Protein AF-A0A7G6SSJ8-F1 (afdb_monomer)

Organism: NCBI:txid28104

Radius of gyration: 30.58 Å; Cα contacts (8 Å, |Δi|>4): 177; chains: 1; bounding box: 93×34×85 Å

Mean predicted aligned error: 9.38 Å

Nearest PDB structures (foldseek):
  1few-assembly1_A  TM=5.061E-01  e=4.061E-01  Homo sapiens
  4tx5-assembly1_B  TM=5.218E-01  e=4.479E-01  Homo sapiens
  8e2i-assembly1_F  TM=4.816E-01  e=8.464E-01  Homo sapiens
  6jx6-assembly1_A  TM=4.277E-01  e=8.464E-01  Homo sapiens
  3zx6-assembly1_A  TM=2.118E-01  e=3.860E+00  Archaeoglobus fulgidus DSM 4304

Sequence (291 aa):
MPKYSTLMILLSKLFIAISFSAFCVLASYIAAKFVYSGQMEFQLLEKFGLDLRDRSREDRSYDLIYSDHNSVTSWLLNCVGASKFDDLPEESKQFLTPFIFLSYNDENTSKLRPFFAGERVLGALSKDITMKRVYWSAQANGAYSQWQFATWITISIGMLTTIFVSLSTTEFGRGEGTTQRVVRTLAVVFPALGTAAAAIVGFYGPQADWSQASRSLASLSQLHGQLAIEIWKQNCIKSPGDQNEIDLKPLLEGWSKRYIDIETLSNTSNTAAATTPGTSDNSSDKSRVAP

pLDDT: mean 83.0, std 13.85, range [47.22, 98.38]

Solvent-accessible surface area (backbone atoms only — not comparable to full-atom values): 16583 Å² total; per-residue (Å²): 125,71,74,59,57,58,52,54,53,51,52,50,52,51,50,52,52,51,51,52,52,50,47,51,51,48,52,52,48,48,51,51,44,52,75,75,34,95,71,65,65,61,72,60,39,55,75,69,68,51,71,72,65,57,58,64,49,52,56,51,50,52,54,51,50,49,50,33,44,50,46,46,51,50,54,51,31,57,53,33,70,38,92,47,79,77,55,50,57,69,82,59,41,64,39,64,45,75,59,97,72,89,77,91,69,96,67,84,59,88,81,58,54,80,80,51,72,69,56,48,52,50,35,38,51,46,27,52,53,44,49,49,41,54,51,27,48,54,49,21,53,53,24,44,53,54,32,53,52,53,51,52,50,53,52,50,45,48,54,50,34,52,51,37,46,56,50,46,73,38,81,80,32,72,60,90,48,76,66,23,53,50,45,53,50,47,47,55,49,40,54,54,50,43,53,50,50,52,46,49,52,65,71,68,30,36,61,55,55,20,53,48,28,48,51,46,33,50,54,50,49,51,51,44,48,49,51,33,58,53,52,76,75,53,65,66,64,86,52,94,87,33,70,46,48,61,62,45,48,63,54,52,52,52,52,51,50,52,51,52,53,48,50,52,61,58,55,56,61,65,59,62,73,75,67,74,80,89,68,86,76,78,87,80,79,80,88,81,81,83,136

Foldseek 3Di:
DVPVVVVVVVVVVVVVVCVVVVVVVVVVVCVVCVVVPPPPPPPVCVVVVNDPVVVVVLVVLLVLLVVLLVLLVVLLCVLFVHPDLQLDDPVQNVLSDLDPDDDDDPPDNPRTDDDDPLSSLLSNLSSVLSNLLVVLSVQLVSLVVVLVVLVVVLVVLVVVLVVLVVCCPDPVLPDPDPVNVVSVVCNVVSVVVSVVSVVVCVLVVSVLSNVLSVVLSVLSSVLSNVSSVVSVVADRDPDPPDPSSVVSVVVSVVSVVSNVVSVVSSVVSVVVSVPDPPDPPPPDDDDDDDD

Structure (mmCIF, N/CA/C/O backbone):
data_AF-A0A7G6SSJ8-F1
#
_entry.id   AF-A0A7G6SSJ8-F1
#
loop_
_atom_site.group_PDB
_atom_site.id
_atom_site.type_symbol
_atom_site.label_atom_id
_atom_site.label_alt_id
_atom_site.label_comp_id
_atom_site.label_asym_id
_atom_site.label_entity_id
_atom_site.label_seq_id
_atom_site.pdbx_PDB_ins_code
_atom_site.Cartn_x
_atom_site.Cartn_y
_atom_site.Cartn_z
_atom_site.occupancy
_atom_site.B_iso_or_equiv
_atom_site.auth_seq_id
_atom_site.auth_comp_id
_atom_site.auth_asym_id
_atom_site.auth_atom_id
_atom_site.pdbx_PDB_model_num
ATOM 1 N N . MET A 1 1 ? -51.064 0.159 48.255 1.00 55.44 1 MET A N 1
ATOM 2 C CA . MET A 1 1 ? -50.275 0.275 47.005 1.00 55.44 1 MET A CA 1
ATOM 3 C C . MET A 1 1 ? -48.804 -0.228 47.044 1.00 55.44 1 MET A C 1
ATOM 5 O O . MET A 1 1 ? -48.150 -0.084 46.019 1.00 55.44 1 MET A O 1
ATOM 9 N N . PRO A 1 2 ? -48.251 -0.899 48.088 1.00 71.19 2 PRO A N 1
ATOM 10 C CA . PRO A 1 2 ? -46.822 -1.276 48.096 1.00 71.19 2 PRO A CA 1
ATOM 11 C C . PRO A 1 2 ? -46.435 -2.431 47.146 1.00 71.19 2 PRO A C 1
ATOM 13 O O . PRO A 1 2 ? -45.269 -2.548 46.785 1.00 71.19 2 PRO A O 1
ATOM 16 N N . LYS A 1 3 ? -47.390 -3.257 46.685 1.00 70.44 3 LYS A N 1
ATOM 17 C CA . LYS A 1 3 ? -47.103 -4.438 45.840 1.00 70.44 3 LYS A CA 1
ATOM 18 C C . LYS A 1 3 ? -46.521 -4.106 44.453 1.00 70.44 3 LYS A C 1
ATOM 20 O O . LYS A 1 3 ? -45.766 -4.908 43.916 1.00 70.44 3 LYS A O 1
ATOM 25 N N . TYR A 1 4 ? -46.823 -2.9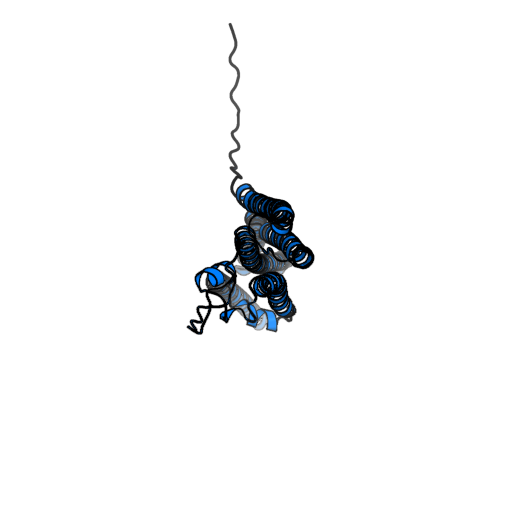35 43.885 1.00 77.94 4 TYR A N 1
ATOM 26 C CA . TYR A 1 4 ? -46.305 -2.541 42.563 1.00 77.94 4 TYR A CA 1
ATOM 27 C C . TYR A 1 4 ? -44.850 -2.052 42.606 1.00 77.94 4 TYR A C 1
ATOM 29 O O . TYR A 1 4 ? -44.116 -2.232 41.637 1.00 77.94 4 TYR A O 1
ATOM 37 N N . SER A 1 5 ? -44.411 -1.497 43.741 1.00 78.69 5 SER A N 1
ATOM 38 C CA . SER A 1 5 ? -43.037 -1.007 43.914 1.00 78.69 5 SER A CA 1
ATOM 39 C C . SER A 1 5 ? -42.027 -2.157 43.880 1.00 78.69 5 SER A C 1
ATOM 41 O O . SER A 1 5 ? -41.021 -2.096 43.175 1.00 78.69 5 SER A O 1
ATOM 43 N N . THR A 1 6 ? -42.339 -3.272 44.548 1.00 80.50 6 THR A N 1
ATOM 44 C CA . THR A 1 6 ? -41.464 -4.452 44.574 1.00 80.50 6 THR A CA 1
ATOM 45 C C . THR A 1 6 ? -41.322 -5.090 43.190 1.00 80.50 6 THR A C 1
ATOM 47 O O . THR A 1 6 ? -40.217 -5.468 42.812 1.00 80.50 6 THR A O 1
ATOM 50 N N . LEU A 1 7 ? -42.412 -5.157 42.414 1.00 79.81 7 LEU A N 1
ATOM 51 C CA . LEU A 1 7 ? -42.411 -5.704 41.054 1.00 79.81 7 LEU A CA 1
ATOM 52 C C . LEU A 1 7 ? -41.577 -4.841 40.089 1.00 79.81 7 LEU A C 1
ATOM 54 O O . LEU A 1 7 ? -40.745 -5.374 39.358 1.00 79.81 7 LEU A O 1
ATOM 58 N N . MET A 1 8 ? -41.749 -3.514 40.126 1.00 74.81 8 MET A N 1
ATOM 59 C CA . MET A 1 8 ? -40.983 -2.561 39.305 1.00 74.81 8 MET A CA 1
ATOM 60 C C . MET A 1 8 ? -39.473 -2.655 39.567 1.00 74.81 8 MET A C 1
ATOM 62 O O . MET A 1 8 ? -38.675 -2.688 38.631 1.00 74.81 8 MET A O 1
ATOM 66 N N . ILE A 1 9 ? -39.072 -2.763 40.838 1.00 75.81 9 ILE A N 1
ATOM 67 C CA . ILE A 1 9 ? -37.661 -2.906 41.223 1.00 75.81 9 ILE A CA 1
ATOM 68 C C . ILE A 1 9 ? -37.084 -4.228 40.699 1.00 75.81 9 ILE A C 1
ATOM 70 O O . ILE A 1 9 ? -35.954 -4.263 40.215 1.00 75.81 9 ILE A O 1
ATOM 74 N N . LEU A 1 10 ? -37.847 -5.320 40.778 1.00 75.88 10 LEU A N 1
ATOM 75 C CA . LEU A 1 10 ? -37.400 -6.641 40.331 1.00 75.88 10 LEU A CA 1
ATOM 76 C C . LEU A 1 10 ? -37.235 -6.692 38.805 1.00 75.88 10 LEU A C 1
ATOM 78 O O . LEU A 1 10 ? -36.222 -7.195 38.321 1.00 75.88 10 LEU A O 1
ATOM 82 N N . LEU A 1 11 ? -38.166 -6.085 38.063 1.00 74.50 11 LEU A N 1
ATOM 83 C CA . LEU A 1 11 ? -38.077 -5.939 36.608 1.00 74.50 11 LEU A CA 1
ATOM 84 C C . LEU A 1 11 ? -36.879 -5.080 36.189 1.00 74.50 11 LEU A C 1
ATOM 86 O O . LEU A 1 11 ? -36.154 -5.459 35.275 1.00 74.50 11 LEU A O 1
ATOM 90 N N . SER A 1 12 ? -36.612 -3.976 36.892 1.00 75.69 12 SER A N 1
ATOM 91 C CA . SER A 1 12 ? -35.437 -3.133 36.633 1.00 75.69 12 SER A CA 1
ATOM 92 C C . SER A 1 12 ? -34.122 -3.900 36.825 1.00 75.69 12 SER A C 1
ATOM 94 O O . SER A 1 12 ? -33.250 -3.860 35.956 1.00 75.69 12 SER A O 1
ATOM 96 N N . LYS A 1 13 ? -33.990 -4.669 37.917 1.00 73.44 13 LYS A N 1
ATOM 97 C CA . LYS A 1 13 ? -32.803 -5.507 38.166 1.00 73.44 13 LYS A CA 1
ATOM 98 C C . LYS A 1 13 ? -32.611 -6.564 37.086 1.00 73.44 13 LYS A C 1
ATOM 100 O O . LYS A 1 13 ? -31.491 -6.753 36.617 1.00 73.44 13 LYS A O 1
ATOM 105 N N . LEU A 1 14 ? -33.696 -7.237 36.702 1.00 76.38 14 LEU A N 1
ATOM 106 C CA . LEU A 1 14 ? -33.673 -8.251 35.654 1.00 76.38 14 LEU A CA 1
ATOM 107 C C . LEU A 1 14 ? -33.230 -7.635 34.321 1.00 76.38 14 LEU A C 1
ATOM 109 O O . LEU A 1 14 ? -32.367 -8.187 33.648 1.00 76.38 14 LEU A O 1
ATOM 113 N N . PHE A 1 15 ? -33.750 -6.455 33.984 1.00 76.50 15 PHE A N 1
ATOM 114 C CA . PHE A 1 15 ? -33.405 -5.760 32.750 1.00 76.50 15 PHE A CA 1
ATOM 115 C C . PHE A 1 15 ? -31.932 -5.335 32.714 1.00 76.50 15 PHE A C 1
ATOM 117 O O . PHE A 1 15 ? -31.264 -5.545 31.704 1.00 76.50 15 PHE A O 1
ATOM 124 N N . ILE A 1 16 ? -31.393 -4.808 33.819 1.00 73.88 16 ILE A N 1
ATOM 125 C CA . ILE A 1 16 ? -29.971 -4.437 33.928 1.00 73.88 16 ILE A CA 1
ATOM 126 C C . ILE A 1 16 ? -29.078 -5.676 33.815 1.00 73.88 16 ILE A C 1
ATOM 128 O O . ILE A 1 16 ? -28.099 -5.655 33.073 1.00 73.88 16 ILE A O 1
ATOM 132 N N . ALA A 1 17 ? -29.420 -6.764 34.512 1.00 74.62 17 ALA A N 1
ATOM 133 C CA . ALA A 1 17 ? -28.644 -8.001 34.477 1.00 74.62 17 ALA A CA 1
ATOM 134 C C . ALA A 1 17 ? -28.628 -8.630 33.077 1.00 74.62 17 ALA A C 1
ATOM 136 O O . ALA A 1 17 ? -27.560 -9.002 32.593 1.00 74.62 17 ALA A O 1
ATOM 137 N N . ILE A 1 18 ? -29.784 -8.690 32.405 1.00 78.12 18 ILE A N 1
ATOM 138 C CA . ILE A 1 18 ? -29.894 -9.187 31.027 1.00 78.12 18 ILE A CA 1
ATOM 139 C C . ILE A 1 18 ? -29.120 -8.278 30.073 1.00 78.12 18 ILE A C 1
ATOM 141 O O . ILE A 1 18 ? -28.366 -8.778 29.248 1.00 78.12 18 ILE A O 1
ATOM 145 N N . SER A 1 19 ? -29.247 -6.956 30.209 1.00 75.88 19 SER A N 1
ATOM 146 C CA . SER A 1 19 ? -28.546 -6.002 29.340 1.00 75.88 19 SER A CA 1
ATOM 147 C C . SER A 1 19 ? -27.031 -6.107 29.493 1.00 75.88 19 SER A C 1
ATOM 149 O O . SER A 1 19 ? -26.314 -6.120 28.498 1.00 75.88 19 SER A O 1
ATOM 151 N N . PHE A 1 20 ? -26.533 -6.237 30.725 1.00 75.44 20 PHE A N 1
ATOM 152 C CA . PHE A 1 20 ? -25.104 -6.382 30.994 1.00 75.44 20 PHE A CA 1
ATOM 153 C C . PHE A 1 20 ? -24.565 -7.731 30.508 1.00 75.44 20 PHE A C 1
ATOM 155 O O . PHE A 1 20 ? -23.537 -7.77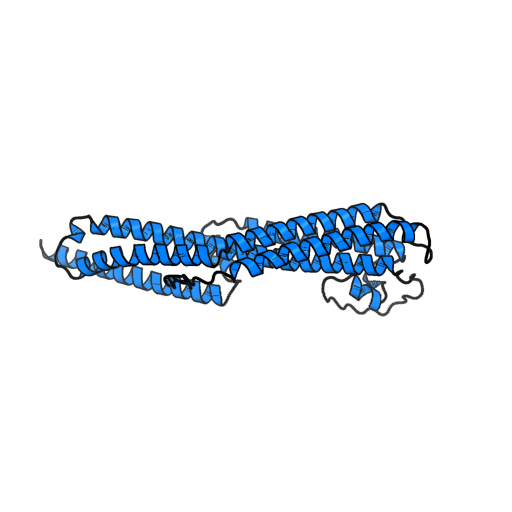3 29.842 1.00 75.44 20 PHE A O 1
ATOM 162 N N . SER A 1 21 ? -25.279 -8.830 30.773 1.00 76.75 21 SER A N 1
ATOM 163 C CA . SER A 1 21 ? -24.934 -10.159 30.256 1.00 76.75 21 SER A CA 1
ATOM 164 C C . SER A 1 21 ? -24.918 -10.179 28.729 1.00 76.75 21 SER A C 1
ATOM 166 O O . SER A 1 21 ? -23.949 -10.658 28.142 1.00 76.75 21 SER A O 1
ATOM 168 N N . ALA A 1 22 ? -25.951 -9.632 28.089 1.00 78.06 22 ALA A N 1
ATOM 169 C CA . ALA A 1 22 ? -26.038 -9.545 26.640 1.00 78.06 22 ALA A CA 1
ATOM 170 C C . ALA A 1 22 ? -24.909 -8.680 26.077 1.00 78.06 22 ALA A C 1
ATOM 172 O O . ALA A 1 22 ? -24.286 -9.074 25.099 1.00 78.06 22 ALA A O 1
ATOM 173 N N . PHE A 1 23 ? -24.590 -7.556 26.723 1.00 79.06 23 PHE A N 1
ATOM 174 C CA . PHE A 1 23 ? -23.476 -6.700 26.330 1.00 79.06 23 PHE A CA 1
ATOM 175 C C . PHE A 1 23 ? -22.129 -7.410 26.473 1.00 79.06 23 PHE A C 1
ATOM 177 O O . PHE A 1 23 ? -21.333 -7.358 25.547 1.00 79.06 23 PHE A O 1
ATOM 184 N N . CYS A 1 24 ? -21.872 -8.115 27.578 1.00 75.56 24 CYS A N 1
ATOM 185 C CA . CYS A 1 24 ? -20.634 -8.872 27.761 1.00 75.56 24 CYS A CA 1
ATOM 186 C C . CYS A 1 24 ? -20.504 -9.999 26.736 1.00 75.56 24 CYS A C 1
ATOM 188 O O . CYS A 1 24 ? -19.458 -10.121 26.111 1.00 75.56 24 CYS A O 1
ATOM 190 N N . VAL A 1 25 ? -21.559 -10.788 26.515 1.00 78.50 25 VAL A N 1
ATOM 191 C CA . VAL A 1 25 ? -21.548 -11.861 25.509 1.00 78.50 25 VAL A CA 1
ATOM 192 C C . VAL A 1 25 ? -21.364 -11.282 24.111 1.00 78.50 25 VAL A C 1
ATOM 194 O O . VAL A 1 25 ? -20.566 -11.808 23.344 1.00 78.50 25 VAL A O 1
ATOM 197 N N . LEU A 1 26 ? -22.043 -10.180 23.787 1.00 78.56 26 LEU A N 1
ATOM 198 C CA . LEU A 1 26 ? -21.905 -9.503 22.504 1.00 78.56 26 LEU A CA 1
ATOM 199 C C . LEU A 1 26 ? -20.500 -8.917 22.336 1.00 78.56 26 LEU A C 1
ATOM 201 O O . LEU A 1 26 ? -19.904 -9.104 21.287 1.00 78.56 26 LEU A O 1
ATOM 205 N N . ALA A 1 27 ? -19.936 -8.281 23.360 1.00 74.88 27 ALA A N 1
ATOM 206 C CA . ALA A 1 27 ? -18.585 -7.731 23.334 1.00 74.88 27 ALA A CA 1
ATOM 207 C C . ALA A 1 27 ? -17.530 -8.836 23.202 1.00 74.88 27 ALA A C 1
ATOM 209 O O . ALA A 1 27 ? -16.629 -8.715 22.381 1.00 74.88 27 ALA A O 1
ATOM 210 N N . SER A 1 28 ? -17.659 -9.940 23.946 1.00 75.75 28 SER A N 1
ATOM 211 C CA . SER A 1 28 ? -16.776 -11.105 23.828 1.00 75.75 28 SER A CA 1
ATOM 212 C C . SER A 1 28 ? -16.925 -11.801 22.479 1.00 75.75 28 SER A C 1
ATOM 214 O O . SER A 1 28 ? -15.927 -12.207 21.896 1.00 75.75 28 SER A O 1
ATOM 216 N N . TYR A 1 29 ? -18.147 -11.915 21.956 1.00 79.00 29 TYR A N 1
ATOM 217 C CA . TYR A 1 29 ? -18.409 -12.484 20.638 1.00 79.00 29 TYR A CA 1
ATOM 218 C C . TYR A 1 29 ? -17.848 -11.599 19.527 1.00 79.00 29 TYR A C 1
ATOM 220 O O . TYR A 1 29 ? -17.196 -12.120 18.630 1.00 79.00 29 TYR A O 1
ATOM 228 N N . ILE A 1 30 ? -18.049 -10.280 19.602 1.00 72.38 30 ILE A N 1
ATOM 229 C CA . ILE A 1 30 ? -17.473 -9.309 18.669 1.00 72.38 30 ILE A CA 1
ATOM 230 C C . ILE A 1 30 ? -15.952 -9.370 18.756 1.00 72.38 30 ILE A C 1
ATOM 232 O O . ILE A 1 30 ? -15.321 -9.525 17.724 1.00 72.38 30 ILE A O 1
ATOM 236 N N . ALA A 1 31 ? -15.360 -9.342 19.952 1.00 69.38 31 ALA A N 1
ATOM 237 C CA . ALA A 1 31 ? -13.913 -9.440 20.124 1.00 69.38 31 ALA A CA 1
ATOM 238 C C . ALA A 1 31 ? -13.360 -10.756 19.555 1.00 69.38 31 ALA A C 1
ATOM 240 O O . ALA A 1 31 ? -12.413 -10.737 18.776 1.00 69.38 31 ALA A O 1
ATOM 241 N N . ALA A 1 32 ? -13.980 -11.898 19.868 1.00 69.62 32 ALA A N 1
ATOM 242 C CA . ALA A 1 32 ? -13.566 -13.196 19.344 1.00 69.62 32 ALA A CA 1
ATOM 243 C C . ALA A 1 32 ? -13.732 -13.276 17.820 1.00 69.62 32 ALA A C 1
ATOM 245 O O . ALA A 1 32 ? -12.827 -13.722 17.123 1.00 69.62 32 ALA A O 1
AT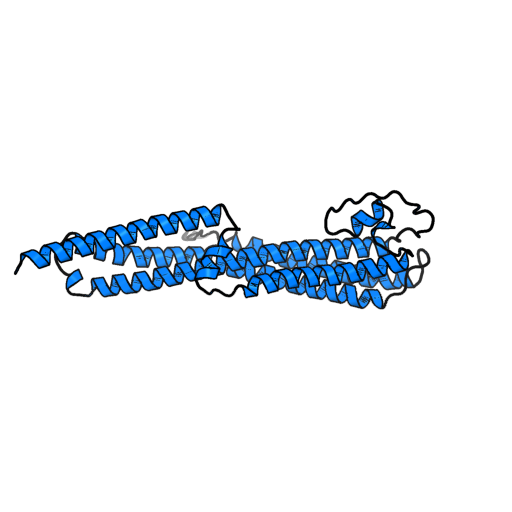OM 246 N N . LYS A 1 33 ? -14.857 -12.806 17.274 1.00 67.88 33 LYS A N 1
ATOM 247 C CA . LYS A 1 33 ? -15.080 -12.764 15.824 1.00 67.88 33 LYS A CA 1
ATOM 248 C C . LYS A 1 33 ? -14.140 -11.795 15.124 1.00 67.88 33 LYS A C 1
ATOM 250 O O . LYS A 1 33 ? -13.716 -12.116 14.027 1.00 67.88 33 LYS A O 1
ATOM 255 N N . PHE A 1 34 ? -13.796 -10.671 15.736 1.00 62.97 34 PHE A N 1
ATOM 256 C CA . PHE A 1 34 ? -12.867 -9.692 15.181 1.00 62.97 34 PHE A CA 1
ATOM 257 C C . PHE A 1 34 ? -11.438 -10.246 15.152 1.00 62.97 34 PHE A C 1
ATOM 259 O O . PHE A 1 34 ? -10.751 -10.127 14.146 1.00 62.97 34 PHE A O 1
ATOM 266 N N . VAL A 1 35 ? -11.028 -10.954 16.211 1.00 64.44 35 VAL A N 1
ATOM 267 C CA . VAL A 1 35 ? -9.737 -11.658 16.269 1.00 64.44 35 VAL A CA 1
ATOM 268 C C . VAL A 1 35 ? -9.656 -12.787 15.233 1.00 64.44 35 VAL A C 1
ATOM 270 O O . VAL A 1 35 ? -8.608 -12.983 14.628 1.00 64.44 35 VAL A O 1
ATOM 273 N N . TYR A 1 36 ? -10.746 -13.528 15.012 1.00 62.06 36 TYR A N 1
ATOM 274 C CA . TYR A 1 36 ? -10.742 -14.707 14.134 1.00 62.06 36 TYR A CA 1
ATOM 275 C C . TYR A 1 36 ? -11.176 -14.448 12.688 1.00 62.06 36 TYR A C 1
ATOM 277 O O . TYR A 1 36 ? -10.934 -15.278 11.815 1.00 62.06 36 TYR A O 1
ATOM 285 N N . SER A 1 37 ? -11.863 -13.346 12.414 1.00 55.16 37 SER A N 1
ATOM 286 C CA . SER A 1 37 ? -12.459 -13.056 11.117 1.00 55.16 37 SER A CA 1
ATOM 287 C C . SER A 1 37 ? -12.264 -11.581 10.812 1.00 55.16 37 SER A C 1
ATOM 289 O O . SER A 1 37 ? -13.147 -10.765 11.065 1.00 55.16 37 SER A O 1
ATOM 291 N N . GLY A 1 38 ? -11.149 -11.248 10.161 1.00 53.94 38 GLY A N 1
ATOM 292 C CA . GLY A 1 38 ? -10.967 -9.958 9.481 1.00 53.94 38 GLY A CA 1
ATOM 293 C C . GLY A 1 38 ? -11.943 -9.732 8.310 1.00 53.94 38 GLY A C 1
ATOM 294 O O . GLY A 1 38 ? -11.619 -9.016 7.377 1.00 53.94 38 GLY A O 1
ATOM 295 N N . GLN A 1 39 ? -13.108 -10.394 8.307 1.00 48.16 39 GLN A N 1
ATOM 296 C CA . GLN A 1 39 ? -14.034 -10.496 7.179 1.00 48.16 39 GLN A CA 1
ATOM 297 C C . GLN A 1 39 ? -15.514 -10.279 7.570 1.00 48.16 39 GLN A C 1
ATOM 299 O O . GLN A 1 39 ? -16.358 -10.136 6.690 1.00 48.16 39 GLN A O 1
ATOM 304 N N . MET A 1 40 ? -15.864 -10.229 8.866 1.00 47.22 40 MET A N 1
ATOM 305 C CA . MET A 1 40 ? -17.260 -10.055 9.327 1.00 47.22 40 MET A CA 1
ATOM 306 C C . MET A 1 40 ? -17.722 -8.590 9.444 1.00 47.22 40 MET A C 1
ATOM 308 O O . MET A 1 40 ? -18.885 -8.359 9.776 1.00 47.22 40 MET A O 1
ATOM 312 N N . GLU A 1 41 ? -16.865 -7.606 9.154 1.00 52.44 41 GLU A N 1
ATOM 313 C CA . GLU A 1 41 ? -17.202 -6.173 9.257 1.00 52.44 41 GLU A CA 1
ATOM 314 C C . GLU A 1 41 ? -18.417 -5.764 8.407 1.00 52.44 41 GLU A C 1
ATOM 316 O O . GLU A 1 41 ? -19.157 -4.848 8.760 1.00 52.44 41 GLU A O 1
ATOM 321 N N . PHE A 1 42 ? -18.679 -6.480 7.315 1.00 51.06 42 PHE A N 1
ATOM 322 C CA . PHE A 1 42 ? -19.524 -5.967 6.244 1.00 51.06 42 PHE A CA 1
ATOM 323 C C . PHE A 1 42 ? -21.020 -5.876 6.590 1.00 51.06 42 PHE A C 1
ATOM 325 O O . PHE A 1 42 ? -21.660 -4.869 6.309 1.00 51.06 42 PHE A O 1
ATOM 332 N N . GLN A 1 43 ? -21.600 -6.893 7.238 1.00 54.16 43 GLN A N 1
ATOM 333 C CA . GLN A 1 43 ? -23.063 -6.945 7.411 1.00 54.16 43 GLN A CA 1
ATOM 334 C C . GLN A 1 43 ? -23.589 -6.188 8.633 1.00 54.16 43 GLN A C 1
ATOM 336 O O . GLN A 1 43 ? -24.769 -5.837 8.689 1.00 54.16 43 GLN A O 1
ATOM 341 N N . LEU A 1 44 ? -22.739 -5.963 9.636 1.00 58.28 44 LEU A N 1
ATOM 342 C CA . LEU A 1 44 ? -23.125 -5.217 10.832 1.00 58.28 44 LEU A CA 1
ATOM 343 C C . LEU A 1 44 ? -22.988 -3.710 10.597 1.00 58.28 44 LEU A C 1
ATOM 345 O O . LEU A 1 44 ? -23.903 -2.976 10.955 1.00 58.28 44 LEU A O 1
ATOM 349 N N . LEU A 1 45 ? -21.915 -3.263 9.935 1.00 54.81 45 LEU A N 1
ATOM 350 C CA . LEU A 1 45 ? -21.693 -1.846 9.625 1.00 54.81 45 LEU A CA 1
ATOM 351 C C . LEU A 1 45 ? -22.704 -1.295 8.609 1.00 54.81 45 LEU A C 1
ATOM 353 O O . LEU A 1 45 ? -23.208 -0.188 8.802 1.00 54.81 45 LEU A O 1
ATOM 357 N N . GLU A 1 46 ? -23.094 -2.095 7.609 1.00 59.25 46 GLU A N 1
ATOM 358 C CA . GLU A 1 46 ? -24.143 -1.735 6.643 1.00 59.25 46 GLU A CA 1
ATOM 359 C C . GLU A 1 46 ? -25.483 -1.431 7.339 1.00 59.25 46 GLU A C 1
ATOM 361 O O . GLU A 1 46 ? -26.166 -0.462 7.004 1.00 59.25 46 GLU A O 1
ATOM 366 N N . LYS A 1 47 ? -25.835 -2.191 8.387 1.00 67.50 47 LYS A N 1
ATOM 367 C CA . LYS A 1 47 ? -27.061 -1.954 9.170 1.00 67.50 47 LYS A CA 1
ATOM 368 C C . LYS A 1 47 ? -27.018 -0.687 10.020 1.00 67.50 47 LYS A C 1
ATOM 370 O O . LYS A 1 47 ? -28.078 -0.168 10.362 1.00 67.50 47 LYS A O 1
ATOM 375 N N . PHE A 1 48 ? -25.831 -0.191 10.358 1.00 70.81 48 PHE A N 1
ATOM 376 C CA . PHE A 1 48 ? -25.662 1.057 11.106 1.00 70.81 48 PHE A CA 1
ATOM 377 C C . PHE A 1 48 ? -25.522 2.289 10.201 1.00 70.81 48 PHE A C 1
ATOM 379 O O . PHE A 1 48 ? -25.302 3.386 10.710 1.00 70.81 48 PHE A O 1
ATOM 386 N N . GLY A 1 49 ? -25.676 2.140 8.878 1.00 56.81 49 GLY A N 1
ATOM 387 C CA . GLY A 1 49 ? -25.554 3.254 7.935 1.00 56.81 49 GLY A CA 1
ATOM 388 C C . GLY A 1 49 ? -24.135 3.818 7.846 1.00 56.81 49 GLY A C 1
ATOM 389 O O . GLY A 1 49 ? -23.959 4.956 7.412 1.00 56.81 49 GLY A O 1
ATOM 390 N N . LEU A 1 50 ? -23.127 3.046 8.270 1.00 58.25 50 LEU A N 1
ATOM 391 C CA . LEU A 1 50 ? -21.729 3.385 8.038 1.00 58.25 50 LEU A CA 1
ATOM 392 C C . LEU A 1 50 ? -21.415 3.095 6.564 1.00 58.25 50 LEU A C 1
ATOM 394 O O . LEU A 1 50 ? -21.675 2.011 6.047 1.00 58.25 50 LEU A O 1
ATOM 398 N N . ASP A 1 51 ? -20.967 4.144 5.882 1.00 54.25 51 ASP A N 1
ATOM 399 C CA . ASP A 1 51 ? -20.961 4.300 4.430 1.00 54.25 51 ASP A CA 1
ATOM 400 C C . ASP A 1 51 ? -20.152 3.201 3.707 1.00 54.25 51 ASP A C 1
ATOM 402 O O . ASP A 1 51 ? -18.929 3.130 3.817 1.00 54.25 51 ASP A O 1
ATOM 406 N N . LEU A 1 52 ? -20.829 2.380 2.891 1.00 58.31 52 LEU A N 1
ATOM 407 C CA . LEU A 1 52 ? -20.228 1.366 2.003 1.00 58.31 52 LEU A CA 1
ATOM 408 C C . LEU A 1 52 ? -19.305 1.963 0.921 1.00 58.31 52 LEU A C 1
ATOM 410 O O . LEU A 1 52 ? -18.674 1.231 0.151 1.00 58.31 52 LEU A O 1
ATOM 414 N N . ARG A 1 53 ? -19.212 3.294 0.839 1.00 62.53 53 ARG A N 1
ATOM 415 C CA . ARG A 1 53 ? -18.327 4.024 -0.073 1.00 62.53 53 ARG A CA 1
ATOM 416 C C . ARG A 1 53 ? -16.861 3.619 0.053 1.00 62.53 53 ARG A C 1
ATOM 418 O O . ARG A 1 53 ? -16.137 3.771 -0.932 1.00 62.53 53 ARG A O 1
ATOM 425 N N . ASP A 1 54 ? -16.436 3.061 1.184 1.00 65.75 54 ASP A N 1
ATOM 426 C CA . ASP A 1 54 ? -15.046 2.642 1.372 1.00 65.75 54 ASP A CA 1
ATOM 427 C C . ASP A 1 54 ? -14.647 1.461 0.468 1.00 65.75 54 ASP A C 1
ATOM 429 O O . ASP A 1 54 ? -13.565 1.467 -0.115 1.00 65.75 54 ASP 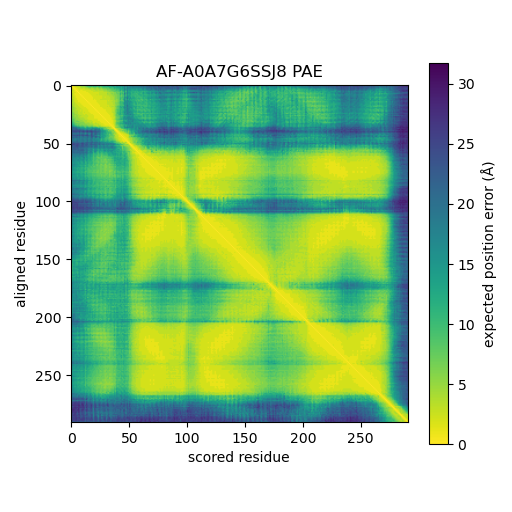A O 1
ATOM 433 N N . ARG A 1 55 ? -15.563 0.522 0.173 1.00 64.12 55 ARG A N 1
ATOM 434 C CA . ARG A 1 55 ? -15.267 -0.575 -0.771 1.00 64.12 55 ARG A CA 1
ATOM 435 C C . ARG A 1 55 ? -15.032 -0.068 -2.193 1.00 64.12 55 ARG A C 1
ATOM 437 O O . ARG A 1 55 ? -14.093 -0.479 -2.862 1.00 64.12 55 ARG A O 1
ATOM 444 N N . SER A 1 56 ? -15.825 0.918 -2.621 1.00 72.56 56 SER A N 1
ATOM 445 C CA . SER A 1 56 ? -15.620 1.574 -3.921 1.00 72.56 56 SER A CA 1
ATOM 446 C C . SER A 1 56 ? -14.269 2.290 -4.013 1.00 72.56 56 SER A C 1
ATOM 448 O O . SER A 1 56 ? -13.798 2.599 -5.107 1.00 72.56 56 SER A O 1
ATOM 450 N N . ARG A 1 57 ? -13.680 2.652 -2.869 1.00 74.44 57 ARG A N 1
ATOM 451 C CA . ARG A 1 57 ? -12.372 3.297 -2.800 1.00 74.44 57 ARG A CA 1
ATOM 452 C C . ARG A 1 57 ? -11.256 2.263 -2.897 1.00 74.44 57 ARG A C 1
ATOM 454 O O . ARG A 1 57 ? -10.268 2.537 -3.571 1.00 74.44 57 ARG A O 1
ATOM 461 N N . GLU A 1 58 ? -11.437 1.100 -2.280 1.00 77.25 58 GLU A N 1
ATOM 462 C CA . GLU A 1 58 ? -10.506 -0.023 -2.372 1.00 77.25 58 GLU A CA 1
ATOM 463 C C . GLU A 1 58 ? -10.397 -0.556 -3.808 1.00 77.25 58 GLU A C 1
ATOM 465 O O . GLU A 1 58 ? -9.290 -0.600 -4.342 1.00 77.25 58 GLU A O 1
ATOM 470 N N . ASP A 1 59 ? -11.524 -0.832 -4.474 1.00 80.56 59 ASP A N 1
ATOM 471 C CA . ASP A 1 59 ? -11.523 -1.308 -5.867 1.00 80.56 59 ASP A CA 1
ATOM 472 C C . ASP A 1 59 ? -10.807 -0.308 -6.797 1.00 80.56 59 ASP A C 1
ATOM 474 O O . ASP A 1 59 ? -9.912 -0.669 -7.561 1.00 80.56 59 ASP A O 1
ATOM 478 N N . ARG A 1 60 ? -11.092 0.993 -6.632 1.00 86.25 60 ARG A N 1
ATOM 479 C CA . ARG A 1 60 ? -10.409 2.062 -7.380 1.00 86.25 60 ARG A CA 1
ATOM 480 C C . ARG A 1 60 ? -8.911 2.151 -7.090 1.00 86.25 60 ARG A C 1
ATOM 482 O O . ARG A 1 60 ? -8.153 2.561 -7.966 1.00 86.25 60 ARG A O 1
ATOM 489 N N . SER A 1 61 ? -8.478 1.820 -5.874 1.00 88.56 61 SER A N 1
ATOM 490 C CA . SER A 1 61 ? -7.055 1.813 -5.516 1.00 88.56 61 SER A CA 1
ATOM 491 C C . SER A 1 61 ? -6.317 0.738 -6.308 1.00 88.56 61 SER A C 1
ATOM 493 O O . SER A 1 61 ? -5.285 1.023 -6.920 1.00 88.56 61 SER A O 1
ATOM 495 N N . TYR A 1 62 ? -6.881 -0.470 -6.365 1.00 91.25 62 TYR A N 1
ATOM 496 C CA . TYR A 1 62 ? -6.318 -1.569 -7.141 1.00 91.25 62 TYR A CA 1
ATOM 497 C C . TYR A 1 62 ? -6.279 -1.248 -8.632 1.00 91.25 62 TYR A C 1
ATOM 499 O O . TYR A 1 62 ? -5.220 -1.388 -9.240 1.00 91.25 62 TYR A O 1
ATOM 507 N N . ASP A 1 63 ? -7.367 -0.728 -9.203 1.00 92.69 63 ASP A N 1
ATOM 508 C CA . ASP A 1 63 ? -7.414 -0.347 -10.620 1.00 92.69 63 ASP A CA 1
ATOM 509 C C . ASP A 1 63 ? -6.292 0.630 -10.997 1.00 92.69 63 ASP A C 1
ATOM 511 O O . ASP A 1 63 ? -5.633 0.461 -12.023 1.00 92.69 63 ASP A O 1
ATOM 515 N N . LEU A 1 64 ? -6.017 1.624 -10.145 1.00 92.88 64 LEU A N 1
ATOM 516 C CA . LEU A 1 64 ? -4.923 2.575 -10.360 1.00 92.88 64 LEU A CA 1
ATOM 517 C C . LEU A 1 64 ? -3.545 1.915 -10.236 1.00 92.88 64 LEU A C 1
ATOM 519 O O . LEU A 1 64 ? -2.662 2.189 -11.047 1.00 92.88 64 LEU A O 1
ATOM 523 N N . ILE A 1 65 ? -3.354 1.034 -9.247 1.00 94.44 65 ILE A N 1
ATOM 524 C CA . ILE A 1 65 ? -2.109 0.269 -9.080 1.00 94.44 65 ILE A CA 1
ATOM 525 C C . ILE A 1 65 ? -1.810 -0.542 -10.350 1.00 94.44 65 ILE A C 1
ATOM 527 O O . ILE A 1 65 ? -0.687 -0.496 -10.860 1.00 94.44 65 ILE A O 1
ATOM 531 N N . TYR A 1 66 ? -2.816 -1.243 -10.876 1.00 94.62 66 TYR A N 1
ATOM 532 C CA . TYR A 1 66 ? -2.689 -2.036 -12.095 1.00 94.62 66 TYR A CA 1
ATOM 533 C C . TYR A 1 66 ? -2.533 -1.176 -13.340 1.00 94.62 66 TYR A C 1
ATOM 535 O O . TYR A 1 66 ? -1.757 -1.534 -14.217 1.00 94.62 66 TYR A O 1
ATOM 543 N N . SER A 1 67 ? -3.231 -0.045 -13.426 1.00 95.62 67 SER A N 1
ATOM 544 C CA . SER A 1 67 ? -3.113 0.878 -14.554 1.00 95.62 67 SER A CA 1
ATOM 545 C C . SER A 1 67 ? -1.675 1.377 -14.722 1.00 95.62 67 SER A C 1
ATOM 547 O O . SER A 1 67 ? -1.151 1.356 -15.836 1.00 95.62 67 SER A O 1
ATOM 549 N N . ASP A 1 68 ? -1.016 1.775 -13.629 1.00 97.00 68 ASP A N 1
ATOM 550 C CA . ASP A 1 68 ? 0.379 2.227 -13.671 1.00 97.00 68 ASP A CA 1
ATOM 551 C C . ASP A 1 68 ? 1.316 1.097 -14.123 1.00 97.00 68 ASP A C 1
ATOM 553 O O . ASP A 1 68 ? 2.137 1.292 -15.020 1.00 97.00 68 ASP A O 1
ATOM 557 N N . HIS A 1 69 ? 1.148 -0.109 -13.567 1.00 97.00 69 HIS A N 1
ATOM 558 C CA . HIS A 1 69 ? 1.949 -1.273 -13.948 1.00 97.00 69 HIS A CA 1
ATOM 559 C C . HIS A 1 69 ? 1.745 -1.659 -15.419 1.00 97.00 69 HIS A C 1
ATOM 561 O O . HIS A 1 69 ? 2.700 -1.850 -16.169 1.00 97.00 69 HIS A O 1
ATOM 567 N N . ASN A 1 70 ? 0.486 -1.719 -15.856 1.00 96.12 70 ASN A N 1
ATOM 568 C CA . ASN A 1 70 ? 0.109 -2.055 -17.223 1.00 96.12 70 ASN A CA 1
ATOM 569 C C . ASN A 1 70 ? 0.652 -1.036 -18.223 1.00 96.12 70 ASN A C 1
ATOM 571 O O . ASN A 1 70 ? 0.972 -1.418 -19.345 1.00 96.12 70 ASN A O 1
ATOM 575 N N . SER A 1 71 ? 0.794 0.233 -17.836 1.00 96.88 71 SER A N 1
ATOM 576 C CA . SER A 1 71 ? 1.434 1.254 -18.668 1.00 96.88 71 SER A CA 1
ATOM 577 C C . SER A 1 71 ? 2.901 0.908 -18.956 1.00 96.88 71 SER A C 1
ATOM 579 O O . SER A 1 71 ? 3.324 0.930 -20.113 1.00 96.88 71 SER A O 1
ATOM 581 N N . VAL A 1 72 ? 3.654 0.503 -17.927 1.00 97.75 72 VAL A N 1
ATOM 582 C CA . VAL A 1 72 ? 5.058 0.069 -18.050 1.00 97.75 72 VAL A CA 1
ATOM 583 C C . VAL A 1 72 ? 5.160 -1.216 -18.866 1.00 97.75 72 VAL A C 1
ATOM 585 O O . VAL A 1 72 ? 5.949 -1.296 -19.807 1.00 97.75 72 VAL A O 1
ATOM 588 N N . THR A 1 73 ? 4.325 -2.205 -18.550 1.00 96.81 73 THR A N 1
ATOM 589 C CA . THR A 1 73 ? 4.278 -3.482 -19.269 1.00 96.81 73 THR A CA 1
ATOM 590 C C . THR A 1 73 ? 3.907 -3.279 -20.737 1.00 96.81 73 THR A C 1
ATOM 592 O O . THR A 1 73 ? 4.523 -3.885 -21.604 1.00 96.81 73 THR A O 1
ATOM 595 N N . SER A 1 74 ? 2.974 -2.378 -21.052 1.00 96.88 74 SER A N 1
ATOM 596 C CA . SER A 1 74 ? 2.598 -2.064 -22.439 1.00 96.88 74 SER A CA 1
ATOM 597 C C . SER A 1 74 ? 3.739 -1.409 -23.214 1.00 96.88 74 SER A C 1
ATOM 599 O O . SER A 1 74 ? 3.958 -1.751 -24.376 1.00 96.88 74 SER A O 1
ATOM 601 N N . TRP A 1 75 ? 4.497 -0.506 -22.582 1.00 97.94 75 TRP A N 1
ATOM 602 C CA . TRP A 1 75 ? 5.704 0.057 -23.193 1.00 97.94 75 TRP A CA 1
ATOM 603 C C . TRP A 1 75 ? 6.743 -1.038 -23.472 1.00 97.94 75 TRP A C 1
ATOM 605 O O . TRP A 1 75 ? 7.263 -1.128 -24.584 1.00 97.94 75 TRP A O 1
ATOM 615 N N . LEU A 1 76 ? 6.976 -1.931 -22.505 1.00 97.81 76 LEU A N 1
ATOM 616 C CA . LEU A 1 76 ? 7.890 -3.064 -22.655 1.00 97.81 76 LEU A CA 1
ATOM 617 C C . LEU A 1 76 ? 7.465 -4.000 -23.792 1.00 97.81 76 LEU A C 1
ATOM 619 O O . LEU A 1 76 ? 8.295 -4.322 -24.639 1.00 97.81 76 LEU A O 1
ATOM 623 N N . LEU A 1 77 ? 6.182 -4.375 -23.856 1.00 96.69 77 LEU A N 1
ATOM 624 C CA . LEU A 1 77 ? 5.609 -5.200 -24.926 1.00 96.69 77 LEU A CA 1
ATOM 625 C C . LEU A 1 77 ? 5.823 -4.563 -26.304 1.00 96.69 77 LEU A C 1
ATOM 627 O O . LEU A 1 77 ? 6.297 -5.234 -27.222 1.00 96.69 77 LEU A O 1
ATOM 631 N N . ASN A 1 78 ? 5.565 -3.257 -26.428 1.00 97.19 78 ASN A N 1
ATOM 632 C CA . ASN A 1 78 ? 5.812 -2.507 -27.658 1.00 97.19 78 ASN A CA 1
ATOM 633 C C . ASN A 1 78 ? 7.294 -2.576 -28.070 1.00 97.19 78 ASN A C 1
ATOM 635 O O . ASN A 1 78 ? 7.612 -2.823 -29.232 1.00 97.19 78 ASN A O 1
ATOM 639 N N . CYS A 1 79 ? 8.217 -2.453 -27.112 1.00 97.62 79 CYS A N 1
ATOM 640 C CA . CYS A 1 79 ? 9.650 -2.490 -27.392 1.00 97.62 79 CYS A CA 1
ATOM 641 C C . CYS A 1 79 ? 10.185 -3.856 -27.835 1.00 97.62 79 CYS A C 1
ATOM 643 O O . CYS A 1 79 ? 11.149 -3.897 -28.608 1.00 97.62 79 CYS A O 1
ATOM 645 N N . VAL A 1 80 ? 9.601 -4.967 -27.379 1.00 96.81 80 VAL A N 1
ATOM 646 C CA . VAL A 1 80 ? 9.972 -6.317 -27.854 1.00 96.81 80 VAL A CA 1
ATOM 647 C C . VAL A 1 80 ? 9.172 -6.781 -29.074 1.00 96.81 80 VAL A C 1
ATOM 649 O O . VAL A 1 80 ? 9.507 -7.813 -29.660 1.00 96.81 80 VAL A O 1
ATOM 652 N N . GLY A 1 81 ? 8.163 -6.009 -29.492 1.00 95.62 81 GLY A N 1
ATOM 653 C CA . GLY A 1 81 ? 7.286 -6.335 -30.618 1.00 95.62 81 GLY A CA 1
ATOM 654 C C . GLY A 1 81 ? 6.196 -7.356 -30.281 1.00 95.62 81 GLY A C 1
ATOM 655 O O . GLY A 1 81 ? 5.701 -8.031 -31.180 1.00 95.62 81 GLY A O 1
ATOM 656 N N . ALA A 1 82 ? 5.837 -7.489 -29.002 1.00 94.81 82 ALA A N 1
ATOM 657 C CA . ALA A 1 82 ? 4.752 -8.350 -28.543 1.00 94.81 82 ALA A CA 1
ATOM 658 C C . ALA A 1 82 ? 3.419 -7.589 -28.575 1.00 94.81 82 ALA A C 1
ATOM 660 O O . ALA A 1 82 ? 3.339 -6.436 -28.150 1.00 94.81 82 ALA A O 1
ATOM 661 N N . SER A 1 83 ? 2.362 -8.234 -29.073 1.00 92.25 83 SER A N 1
ATOM 662 C CA . SER A 1 83 ? 1.032 -7.618 -29.161 1.00 92.25 83 SER A CA 1
ATOM 663 C C . SER A 1 83 ? 0.239 -7.782 -27.868 1.00 92.25 83 SER A C 1
ATOM 665 O O . SER A 1 83 ? -0.567 -6.925 -27.502 1.00 92.25 83 SER A O 1
ATOM 667 N N . LYS A 1 84 ? 0.479 -8.896 -27.173 1.00 91.56 84 LYS A N 1
ATOM 668 C CA . LYS A 1 84 ? -0.170 -9.276 -25.926 1.00 91.56 84 LYS A CA 1
ATOM 669 C C . LYS A 1 84 ? 0.857 -9.827 -24.953 1.00 91.56 84 LYS A C 1
ATOM 671 O O . LYS A 1 84 ? 1.918 -10.312 -25.338 1.00 91.56 84 LYS A O 1
ATOM 676 N N . PHE A 1 85 ? 0.490 -9.796 -23.679 1.00 91.19 85 PHE A N 1
ATOM 677 C CA . PHE A 1 85 ? 1.283 -10.382 -22.606 1.00 91.19 85 PHE A CA 1
ATOM 678 C C . PHE A 1 85 ? 1.579 -11.872 -22.831 1.00 91.19 85 PHE A C 1
ATOM 680 O O . PHE A 1 85 ? 2.687 -12.340 -22.573 1.00 91.19 85 PHE A O 1
ATOM 687 N N . ASP A 1 86 ? 0.594 -12.602 -23.355 1.00 89.88 86 ASP A N 1
ATOM 688 C CA . ASP A 1 86 ? 0.687 -14.043 -23.575 1.00 89.88 86 ASP A CA 1
ATOM 689 C C . ASP A 1 86 ? 1.730 -14.436 -24.627 1.00 89.88 86 ASP A C 1
ATOM 691 O O . ASP A 1 86 ? 2.237 -15.555 -24.556 1.00 89.88 86 ASP A O 1
ATOM 695 N N . ASP A 1 87 ? 2.098 -13.511 -25.521 1.00 90.81 87 ASP A N 1
ATOM 696 C CA . ASP A 1 87 ? 3.079 -13.738 -26.587 1.00 90.81 87 ASP A CA 1
ATOM 697 C C . ASP A 1 87 ? 4.514 -13.854 -26.031 1.00 90.81 87 ASP A C 1
ATOM 699 O O . ASP A 1 87 ? 5.402 -14.377 -26.702 1.00 90.81 87 ASP A O 1
ATOM 703 N N . LEU A 1 88 ? 4.776 -13.352 -24.816 1.00 91.31 88 LEU A N 1
ATOM 704 C CA . LEU A 1 88 ? 6.118 -13.320 -24.232 1.00 91.31 88 LEU A CA 1
ATOM 705 C C . LEU A 1 88 ? 6.647 -14.719 -23.855 1.00 91.31 88 LEU A C 1
ATOM 707 O O . LEU A 1 88 ? 5.881 -15.585 -23.434 1.00 91.31 88 LEU A O 1
ATOM 711 N N . PRO A 1 89 ? 7.975 -14.939 -23.881 1.00 90.88 89 PRO A N 1
ATOM 712 C CA . PRO A 1 89 ? 8.577 -16.118 -23.262 1.00 90.88 89 PRO A CA 1
ATOM 713 C C . PRO A 1 89 ? 8.274 -16.180 -21.758 1.00 90.88 89 PRO A C 1
ATOM 715 O O . PRO A 1 89 ? 8.247 -15.146 -21.088 1.00 90.88 89 PRO A O 1
ATOM 718 N N . GLU A 1 90 ? 8.128 -17.386 -21.207 1.00 87.75 90 GLU A N 1
ATOM 719 C CA . GLU A 1 90 ? 7.777 -17.601 -19.792 1.00 87.75 90 GLU A CA 1
ATOM 720 C C . GLU A 1 90 ? 8.742 -16.903 -18.825 1.00 87.75 90 GLU A C 1
ATOM 722 O O . GLU A 1 90 ? 8.317 -16.229 -17.888 1.00 87.75 90 GLU A O 1
ATOM 727 N N . GLU A 1 91 ? 10.045 -16.970 -19.108 1.00 88.88 91 GLU A N 1
ATOM 728 C CA . GLU A 1 91 ? 11.065 -16.264 -18.327 1.00 88.88 91 GLU A CA 1
ATOM 729 C C . GLU A 1 91 ? 10.765 -14.766 -18.231 1.00 88.88 91 GLU A C 1
ATOM 731 O O . GLU A 1 91 ? 10.959 -14.150 -17.192 1.00 88.88 91 GLU A O 1
ATOM 736 N N . SER A 1 92 ? 10.251 -14.173 -19.306 1.00 92.19 92 SER A N 1
ATOM 737 C CA . SER A 1 92 ? 9.933 -12.749 -19.352 1.00 92.19 92 SER A CA 1
ATOM 738 C C . SER A 1 92 ? 8.612 -12.416 -18.662 1.00 92.19 92 SER A C 1
ATOM 740 O O . SER A 1 92 ? 8.505 -11.364 -18.030 1.00 92.19 92 SER A O 1
ATOM 742 N N . LYS A 1 93 ? 7.624 -13.320 -18.726 1.00 91.94 93 LYS A N 1
ATOM 743 C CA . LYS A 1 93 ? 6.342 -13.165 -18.024 1.00 91.94 93 LYS A CA 1
ATOM 744 C C . LYS A 1 93 ? 6.553 -13.034 -16.518 1.00 91.94 93 LYS A C 1
ATOM 746 O O . LYS A 1 93 ? 5.963 -12.154 -15.899 1.00 91.94 93 LYS A O 1
ATOM 751 N N . GLN A 1 94 ? 7.462 -13.821 -15.940 1.00 88.56 94 GLN A N 1
ATOM 752 C CA . GLN A 1 94 ? 7.718 -13.822 -14.494 1.00 88.56 94 GLN A CA 1
ATOM 753 C C . GLN A 1 94 ? 8.126 -12.453 -13.931 1.00 88.56 94 GLN A C 1
ATOM 755 O O . GLN A 1 94 ? 7.780 -12.135 -12.788 1.00 88.56 94 GLN A O 1
ATOM 760 N N . PHE A 1 95 ? 8.834 -11.628 -14.706 1.00 89.06 95 PHE A N 1
ATOM 761 C CA . PHE A 1 95 ? 9.253 -10.292 -14.267 1.00 89.06 95 PHE A CA 1
ATOM 762 C C . PHE A 1 95 ? 8.157 -9.233 -14.422 1.00 89.06 95 PHE A C 1
ATOM 764 O O . PHE A 1 95 ? 8.249 -8.179 -13.803 1.00 89.06 95 PHE A O 1
ATOM 771 N N . LEU A 1 96 ? 7.124 -9.517 -15.215 1.00 92.69 96 LEU A N 1
ATOM 772 C CA . LEU A 1 96 ? 6.063 -8.577 -15.571 1.00 92.69 96 LEU A CA 1
ATOM 773 C C . LEU A 1 96 ? 4.695 -8.954 -15.000 1.00 92.69 96 LEU A C 1
ATOM 775 O O . LEU A 1 96 ? 3.774 -8.153 -15.063 1.00 92.69 96 LEU A O 1
ATOM 779 N N . THR A 1 97 ? 4.525 -10.155 -14.447 1.00 91.44 97 THR A N 1
ATOM 780 C CA . THR A 1 97 ? 3.313 -10.505 -13.707 1.00 91.44 97 THR A CA 1
ATOM 781 C C . THR A 1 97 ? 3.477 -10.148 -12.227 1.00 91.44 97 THR A C 1
ATOM 783 O O . THR A 1 97 ? 4.319 -10.759 -11.553 1.00 91.44 97 THR A O 1
ATOM 786 N N . PRO A 1 98 ? 2.659 -9.241 -11.665 1.00 85.56 98 PRO A N 1
ATOM 787 C CA . PRO A 1 98 ? 2.632 -9.029 -10.222 1.00 85.56 98 PRO A CA 1
ATOM 788 C C . PRO A 1 98 ? 2.026 -10.236 -9.490 1.00 85.56 98 PRO A C 1
ATOM 790 O O . PRO A 1 98 ? 2.443 -10.551 -8.382 1.00 85.56 98 PRO A O 1
ATOM 793 N N . PHE A 1 99 ? 1.130 -10.986 -10.138 1.00 81.88 99 PHE A N 1
ATOM 794 C CA . PHE A 1 99 ? 0.464 -12.155 -9.562 1.00 81.88 99 PHE A CA 1
ATOM 795 C C . PHE A 1 99 ? 0.697 -13.409 -10.397 1.00 81.88 99 PHE A C 1
ATOM 797 O O . PHE A 1 99 ? 0.823 -13.342 -11.616 1.00 81.88 99 PHE A O 1
ATOM 804 N N . ILE A 1 100 ? 0.732 -14.561 -9.730 1.00 65.38 100 ILE A N 1
ATOM 805 C CA . ILE A 1 100 ? 0.940 -15.863 -10.365 1.00 65.38 100 ILE A CA 1
ATOM 806 C C . ILE A 1 100 ? -0.330 -16.233 -11.143 1.00 65.38 100 ILE A C 1
ATOM 808 O O . ILE A 1 100 ? -1.229 -16.878 -10.612 1.00 65.38 100 ILE A O 1
ATOM 812 N N . PHE A 1 101 ? -0.407 -15.823 -12.405 1.00 60.34 101 PHE A N 1
ATOM 813 C CA . PHE A 1 101 ? -1.372 -16.348 -13.366 1.00 60.34 101 PHE A CA 1
ATOM 814 C C . PHE A 1 101 ? -0.587 -17.073 -14.454 1.00 60.34 101 PHE A C 1
ATOM 816 O O . PHE A 1 101 ? -0.176 -16.486 -15.451 1.00 60.34 101 PHE A O 1
ATOM 823 N N . LEU A 1 102 ? -0.325 -18.358 -14.220 1.00 52.34 102 LEU A N 1
ATOM 824 C CA . LEU A 1 102 ? 0.319 -19.223 -15.200 1.00 52.34 102 LEU A CA 1
ATOM 825 C C . LEU A 1 102 ? -0.740 -19.670 -16.211 1.00 52.34 102 LEU A C 1
ATOM 827 O O . LEU A 1 102 ? -1.451 -20.647 -15.983 1.00 52.34 102 LEU A O 1
ATOM 831 N N . SER A 1 103 ? -0.865 -18.932 -17.312 1.00 59.88 103 SER A N 1
ATOM 832 C CA . SER A 1 103 ? -1.548 -19.414 -18.512 1.00 59.88 103 SER A CA 1
ATOM 833 C C . SER A 1 103 ? -0.488 -19.801 -19.538 1.00 59.88 103 SER A C 1
ATOM 835 O O . SER A 1 103 ? 0.182 -18.945 -20.120 1.00 59.88 103 SER A O 1
ATOM 837 N N . TYR A 1 104 ? -0.299 -21.109 -19.709 1.00 59.75 104 TYR A N 1
ATOM 838 C CA . TYR A 1 104 ? 0.663 -21.683 -20.643 1.00 59.75 104 TYR A CA 1
ATOM 839 C C . TYR A 1 104 ? -0.003 -21.880 -22.004 1.00 59.75 104 TYR A C 1
ATOM 841 O O . TYR A 1 104 ? -0.865 -22.743 -22.145 1.00 59.75 104 TYR A O 1
ATOM 849 N N . ASN A 1 105 ? 0.415 -21.096 -22.994 1.00 67.81 105 ASN A N 1
ATOM 850 C CA . ASN A 1 105 ? 0.101 -21.331 -24.399 1.00 67.81 105 ASN A CA 1
ATOM 851 C C . ASN A 1 105 ? 1.423 -21.359 -25.173 1.00 67.81 105 ASN A C 1
ATOM 853 O O . ASN A 1 105 ? 2.167 -20.380 -25.165 1.00 67.81 105 ASN A O 1
ATOM 857 N N . ASP A 1 106 ? 1.720 -22.496 -25.801 1.00 61.91 106 ASP A N 1
ATOM 858 C CA . ASP A 1 106 ? 2.975 -22.771 -26.510 1.00 61.91 106 ASP A CA 1
ATOM 859 C C . ASP A 1 106 ? 2.853 -22.436 -28.006 1.00 61.91 106 ASP A C 1
ATOM 861 O O . ASP A 1 106 ? 2.974 -23.300 -28.874 1.00 61.91 106 ASP A O 1
ATOM 865 N N . GLU A 1 107 ? 2.529 -21.180 -28.328 1.00 63.03 107 GLU A N 1
ATOM 866 C CA . GLU A 1 107 ? 2.443 -20.727 -29.720 1.00 63.03 107 GLU A CA 1
ATOM 867 C C . GLU A 1 107 ? 3.598 -19.785 -30.086 1.00 63.03 107 GLU A C 1
ATOM 869 O O . GLU A 1 107 ? 3.648 -18.615 -29.730 1.00 63.03 107 GLU A O 1
ATOM 874 N N . ASN A 1 108 ? 4.536 -20.339 -30.856 1.00 66.00 108 ASN A N 1
ATOM 875 C CA . ASN A 1 108 ? 5.377 -19.675 -31.856 1.00 66.00 108 ASN A CA 1
ATOM 876 C C . ASN A 1 108 ? 5.994 -18.304 -31.478 1.00 66.00 108 ASN A C 1
ATOM 878 O O . ASN A 1 108 ? 5.841 -17.311 -32.189 1.00 66.00 108 ASN A O 1
ATOM 882 N N . THR A 1 109 ? 6.801 -18.274 -30.415 1.00 72.38 109 THR A N 1
ATOM 883 C CA . THR A 1 109 ? 7.551 -17.097 -29.916 1.00 72.38 109 THR A CA 1
ATOM 884 C C . THR A 1 109 ? 8.756 -16.676 -30.779 1.00 72.38 109 THR A C 1
ATOM 886 O O . THR A 1 109 ? 9.511 -15.771 -30.419 1.00 72.38 109 THR A O 1
ATOM 889 N N . SER A 1 110 ? 8.949 -17.294 -31.948 1.00 70.94 110 SER A N 1
ATOM 890 C CA . SER A 1 110 ? 10.188 -17.257 -32.746 1.00 70.94 110 SER A CA 1
ATOM 891 C C . SER A 1 110 ? 10.571 -15.895 -33.352 1.00 70.94 110 SER A C 1
ATOM 893 O O . SER A 1 110 ? 11.614 -15.787 -33.995 1.00 70.94 110 SER A O 1
ATOM 895 N N . LYS A 1 111 ? 9.765 -14.843 -33.151 1.00 87.56 111 LYS A N 1
ATOM 896 C CA . LYS A 1 111 ? 9.989 -13.497 -33.716 1.00 87.56 111 LYS A CA 1
ATOM 897 C C . LYS A 1 111 ? 10.193 -12.386 -32.684 1.00 87.56 111 LYS A C 1
ATOM 899 O O . LYS A 1 111 ? 10.414 -11.247 -33.089 1.00 87.56 111 LYS A O 1
ATOM 904 N N . LEU A 1 112 ? 10.119 -12.679 -31.387 1.00 93.81 112 LEU A N 1
ATOM 905 C CA . LEU A 1 112 ? 10.244 -11.645 -30.360 1.00 93.81 112 LEU A CA 1
ATOM 906 C C . LEU A 1 112 ? 11.704 -11.349 -30.028 1.00 93.81 112 LEU A C 1
ATOM 908 O O . LEU A 1 112 ? 12.533 -12.252 -29.894 1.00 93.81 112 LEU A O 1
ATOM 912 N N . ARG A 1 113 ? 12.016 -10.063 -29.858 1.00 94.62 113 ARG A N 1
ATOM 913 C CA . ARG A 1 113 ? 13.322 -9.640 -29.351 1.00 94.62 113 ARG A CA 1
ATOM 914 C C . ARG A 1 113 ? 13.411 -9.982 -27.855 1.00 94.62 113 ARG A C 1
ATOM 916 O O . ARG A 1 113 ? 12.458 -9.712 -27.127 1.00 94.62 113 ARG A O 1
ATOM 923 N N . PRO A 1 114 ? 14.537 -10.516 -27.352 1.00 94.56 114 PRO A N 1
ATOM 924 C CA . PRO A 1 114 ? 14.716 -10.6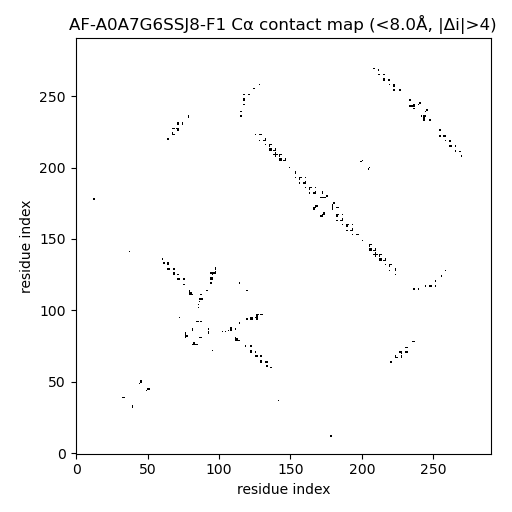96 -25.915 1.00 94.56 114 PRO A CA 1
ATOM 925 C C . PRO A 1 114 ? 14.820 -9.343 -25.196 1.00 94.56 114 PRO A C 1
ATOM 927 O O . PRO A 1 114 ? 15.407 -8.397 -25.727 1.00 94.56 114 PRO A O 1
ATOM 930 N N . PHE A 1 115 ? 14.316 -9.267 -23.961 1.00 96.38 115 PHE A N 1
ATOM 931 C CA . PHE A 1 115 ? 14.483 -8.083 -23.115 1.00 96.38 115 PHE A CA 1
ATOM 932 C C . PHE A 1 115 ? 15.956 -7.814 -22.796 1.00 96.38 115 PHE A C 1
ATOM 934 O O . PHE A 1 115 ? 16.673 -8.720 -22.345 1.00 96.38 115 PHE A O 1
ATOM 941 N N . PHE A 1 116 ? 16.372 -6.558 -22.962 1.00 97.00 116 PHE A N 1
ATOM 942 C CA . PHE A 1 116 ? 17.686 -6.070 -22.544 1.00 97.00 116 PHE A CA 1
ATOM 943 C C . PHE A 1 116 ? 17.768 -5.910 -21.021 1.00 97.00 116 PHE A C 1
ATOM 945 O O . PHE A 1 116 ? 16.757 -5.933 -20.319 1.00 97.00 116 PHE A O 1
ATOM 952 N N . ALA A 1 117 ? 18.983 -5.743 -20.492 1.00 96.12 117 ALA A N 1
ATOM 953 C CA . ALA A 1 117 ? 19.211 -5.665 -19.049 1.00 96.12 117 ALA A CA 1
ATOM 954 C C . ALA A 1 117 ? 18.405 -4.530 -18.390 1.00 96.12 117 ALA A C 1
ATOM 956 O O . ALA A 1 117 ? 17.711 -4.778 -17.405 1.00 96.12 117 ALA A O 1
ATOM 957 N N . GLY A 1 118 ? 18.422 -3.321 -18.966 1.00 95.94 118 GLY A N 1
ATOM 958 C CA . GLY A 1 118 ? 17.646 -2.185 -18.453 1.00 95.94 118 GLY A CA 1
ATOM 959 C C . GLY A 1 118 ? 16.131 -2.429 -18.444 1.00 95.94 118 GLY A C 1
ATOM 960 O O . GLY A 1 118 ? 15.458 -2.106 -17.470 1.00 95.94 118 GLY A O 1
ATOM 961 N N . GLU A 1 119 ? 15.596 -3.078 -19.480 1.00 97.25 119 GLU A N 1
ATOM 962 C CA . GLU A 1 119 ? 14.169 -3.420 -19.583 1.00 97.25 119 GLU A CA 1
ATOM 963 C C . GLU A 1 119 ? 13.742 -4.450 -18.527 1.00 97.25 119 GLU A C 1
ATOM 965 O O . GLU A 1 119 ? 12.672 -4.327 -17.933 1.00 97.25 119 GLU A O 1
ATOM 970 N N . ARG A 1 120 ? 14.599 -5.442 -18.244 1.00 96.56 120 ARG A N 1
ATOM 971 C CA . ARG A 1 120 ? 14.354 -6.432 -17.181 1.00 96.56 120 ARG A CA 1
ATOM 972 C C . ARG A 1 120 ? 14.329 -5.777 -15.805 1.00 96.56 120 ARG A C 1
ATOM 974 O O . ARG A 1 120 ? 13.438 -6.066 -15.011 1.00 96.56 120 ARG A O 1
ATOM 981 N N . VAL A 1 121 ? 15.288 -4.886 -15.536 1.00 96.44 121 VAL A N 1
ATOM 982 C CA . VAL A 1 121 ? 15.353 -4.130 -14.275 1.00 96.44 121 VAL A CA 1
ATOM 983 C C . VAL A 1 121 ? 14.119 -3.244 -14.116 1.00 96.44 121 VAL A C 1
ATOM 985 O O . VAL A 1 121 ? 13.529 -3.217 -13.041 1.00 96.44 121 VAL A O 1
ATOM 988 N N . LEU A 1 122 ? 13.682 -2.574 -15.186 1.00 97.56 122 LEU A N 1
ATOM 989 C CA . LEU A 1 122 ? 12.460 -1.773 -15.188 1.00 97.56 122 LEU A CA 1
ATOM 990 C C . LEU A 1 122 ? 11.214 -2.603 -14.849 1.00 97.56 122 LEU A C 1
ATOM 992 O O . LEU A 1 122 ? 10.426 -2.203 -13.991 1.00 97.56 122 LEU A O 1
ATOM 996 N N . GLY A 1 123 ? 11.040 -3.745 -15.521 1.00 96.94 123 GLY A N 1
ATOM 997 C CA . GLY A 1 123 ? 9.914 -4.648 -15.285 1.00 96.94 123 GLY A CA 1
ATOM 998 C C . GLY A 1 123 ? 9.883 -5.151 -13.843 1.00 96.94 123 GLY A C 1
ATOM 999 O O . GLY A 1 123 ? 8.863 -5.020 -13.168 1.00 96.94 123 GLY A O 1
ATOM 1000 N N . ALA A 1 124 ? 11.031 -5.622 -13.342 1.00 96.62 124 ALA A N 1
ATOM 1001 C CA . ALA A 1 124 ? 11.179 -6.072 -11.962 1.00 96.62 124 ALA A CA 1
ATOM 1002 C C . ALA A 1 124 ? 10.876 -4.955 -10.948 1.00 96.62 124 ALA A C 1
ATOM 1004 O O . ALA A 1 124 ? 10.102 -5.170 -10.019 1.00 96.62 124 ALA A O 1
ATOM 1005 N N . LEU A 1 125 ? 11.399 -3.742 -11.161 1.00 97.25 125 LEU A N 1
ATOM 1006 C CA . LEU A 1 125 ? 11.132 -2.597 -10.289 1.00 97.25 125 LEU A CA 1
ATOM 1007 C C . LEU A 1 125 ? 9.639 -2.235 -10.260 1.00 97.25 125 LEU A C 1
ATOM 1009 O O . LEU A 1 125 ? 9.072 -2.019 -9.191 1.00 97.25 125 LEU A O 1
ATOM 1013 N N . SER A 1 126 ? 8.982 -2.180 -11.422 1.00 97.62 126 SER A N 1
ATOM 1014 C CA . SER A 1 126 ? 7.544 -1.888 -11.498 1.00 97.62 126 SER A CA 1
ATOM 1015 C C . SER A 1 126 ? 6.706 -2.979 -10.821 1.00 97.62 126 SER A C 1
ATOM 1017 O O . SER A 1 126 ? 5.747 -2.669 -10.105 1.00 97.62 126 SER A O 1
ATOM 1019 N N . LYS A 1 127 ? 7.089 -4.250 -10.978 1.00 96.38 127 LYS A N 1
ATOM 1020 C CA . LYS A 1 127 ? 6.474 -5.380 -10.275 1.00 96.38 127 LYS A CA 1
ATOM 1021 C C . LYS A 1 127 ? 6.623 -5.249 -8.757 1.00 96.38 127 LYS A C 1
ATOM 1023 O O . LYS A 1 127 ? 5.627 -5.368 -8.043 1.00 96.38 127 LYS A O 1
ATOM 1028 N N . ASP A 1 128 ? 7.824 -4.966 -8.262 1.00 96.50 128 ASP A N 1
ATOM 1029 C CA . ASP A 1 128 ? 8.088 -4.831 -6.826 1.00 96.50 128 ASP A CA 1
ATOM 1030 C C . ASP A 1 128 ? 7.297 -3.665 -6.217 1.00 96.50 128 ASP A C 1
ATOM 1032 O O . ASP A 1 128 ? 6.629 -3.831 -5.193 1.00 96.50 128 ASP A O 1
ATOM 1036 N N . ILE A 1 129 ? 7.263 -2.511 -6.896 1.00 97.38 129 ILE A N 1
ATOM 1037 C CA . ILE A 1 129 ? 6.436 -1.364 -6.489 1.00 97.38 129 ILE A CA 1
ATOM 1038 C C . ILE A 1 129 ? 4.954 -1.754 -6.441 1.00 97.38 129 ILE A C 1
ATOM 1040 O O . ILE A 1 129 ? 4.263 -1.423 -5.476 1.00 97.38 129 ILE A O 1
ATOM 1044 N N . THR A 1 130 ? 4.460 -2.475 -7.449 1.00 96.94 130 THR A N 1
ATOM 1045 C CA . THR A 1 130 ? 3.068 -2.952 -7.513 1.00 96.94 130 THR A CA 1
ATOM 1046 C C . THR A 1 130 ? 2.731 -3.841 -6.320 1.00 96.94 130 THR A C 1
ATOM 1048 O O . THR A 1 130 ? 1.761 -3.582 -5.605 1.00 96.94 130 THR A O 1
ATOM 1051 N N . MET A 1 131 ? 3.573 -4.839 -6.048 1.00 95.69 131 MET A N 1
ATOM 1052 C CA . MET A 1 131 ? 3.394 -5.761 -4.927 1.00 95.69 131 MET A CA 1
ATOM 1053 C C . MET A 1 131 ? 3.422 -5.040 -3.581 1.00 95.69 131 MET A C 1
ATOM 1055 O O . MET A 1 131 ? 2.592 -5.308 -2.709 1.00 95.69 131 MET A O 1
ATOM 1059 N N . LYS A 1 132 ? 4.320 -4.065 -3.415 1.00 96.12 132 LYS A N 1
ATOM 1060 C CA . LYS A 1 132 ? 4.378 -3.249 -2.199 1.00 96.12 132 LYS A CA 1
ATOM 1061 C C . LYS A 1 132 ? 3.165 -2.344 -2.047 1.00 96.12 132 LYS A C 1
ATOM 1063 O O . LYS A 1 132 ? 2.668 -2.214 -0.933 1.00 96.12 132 LYS A O 1
ATOM 1068 N N . ARG A 1 133 ? 2.648 -1.747 -3.125 1.00 96.00 133 ARG A N 1
ATOM 1069 C CA . ARG A 1 133 ? 1.410 -0.948 -3.070 1.00 96.00 133 ARG A CA 1
ATOM 1070 C C . ARG A 1 133 ? 0.219 -1.800 -2.641 1.00 96.00 133 ARG A C 1
ATOM 1072 O O . ARG A 1 133 ? -0.543 -1.361 -1.790 1.00 96.00 133 ARG A O 1
ATOM 1079 N N . VAL A 1 134 ? 0.098 -3.023 -3.157 1.00 94.56 134 VAL A N 1
ATOM 1080 C CA . VAL A 1 134 ? -0.944 -3.980 -2.742 1.00 94.56 134 VAL A CA 1
ATOM 1081 C C . VAL A 1 134 ? -0.809 -4.324 -1.259 1.00 94.56 134 VAL A C 1
ATOM 1083 O O . VAL A 1 134 ? -1.778 -4.209 -0.511 1.00 94.56 134 VAL A O 1
ATOM 1086 N N . TYR A 1 135 ? 0.404 -4.661 -0.813 1.00 93.75 135 TYR A N 1
ATOM 1087 C CA . TYR A 1 135 ? 0.688 -4.955 0.592 1.00 93.75 135 TYR A CA 1
ATOM 1088 C C . TYR A 1 135 ? 0.334 -3.778 1.519 1.00 93.75 135 TYR A C 1
ATOM 1090 O O . TYR A 1 135 ? -0.421 -3.948 2.476 1.00 93.75 135 TYR A O 1
ATOM 1098 N N . TRP A 1 136 ? 0.818 -2.568 1.216 1.00 94.00 136 TRP A N 1
ATOM 1099 C CA . TRP A 1 136 ? 0.551 -1.378 2.028 1.00 94.00 136 TRP A CA 1
ATOM 1100 C C . TRP A 1 136 ? -0.911 -0.933 1.971 1.00 94.00 136 TRP A C 1
ATOM 1102 O O . TRP A 1 136 ? -1.412 -0.416 2.964 1.00 94.00 136 TRP A O 1
ATOM 1112 N N . SER A 1 137 ? -1.610 -1.156 0.855 1.00 94.00 137 SER A N 1
ATOM 1113 C CA . SER A 1 137 ? -3.053 -0.913 0.752 1.00 94.00 137 SER A CA 1
ATOM 1114 C C . SER A 1 137 ? -3.829 -1.841 1.685 1.00 94.00 137 SER A C 1
ATOM 1116 O O . SER A 1 137 ? -4.645 -1.369 2.473 1.00 94.00 137 SER A O 1
ATOM 1118 N N . ALA A 1 138 ? -3.526 -3.143 1.669 1.00 90.56 138 ALA A N 1
ATOM 1119 C CA . ALA A 1 138 ? -4.145 -4.105 2.578 1.00 90.56 138 ALA A CA 1
ATOM 1120 C C . ALA A 1 138 ? -3.834 -3.779 4.051 1.00 90.56 138 ALA A C 1
ATOM 1122 O O . ALA A 1 138 ? -4.728 -3.811 4.898 1.00 90.56 138 ALA A O 1
ATOM 1123 N N . GLN A 1 139 ? -2.588 -3.399 4.356 1.00 90.44 139 GLN A N 1
ATOM 1124 C CA . GLN A 1 139 ? -2.187 -3.003 5.707 1.00 90.44 139 GLN A CA 1
ATOM 1125 C C . GLN A 1 139 ? -2.883 -1.713 6.168 1.00 90.44 139 GLN A C 1
ATOM 1127 O O . GLN A 1 139 ? -3.351 -1.652 7.303 1.00 90.44 139 GLN A O 1
ATOM 1132 N N . ALA A 1 140 ? -2.991 -0.699 5.304 1.00 91.06 140 ALA A N 1
ATOM 1133 C CA . ALA A 1 140 ? -3.698 0.540 5.616 1.00 91.06 140 ALA A CA 1
ATOM 1134 C C . ALA A 1 140 ? -5.183 0.274 5.898 1.00 91.06 140 ALA A C 1
ATOM 1136 O O . ALA A 1 140 ? -5.704 0.766 6.896 1.00 91.06 140 ALA A O 1
ATOM 1137 N N . ASN A 1 141 ? -5.844 -0.550 5.081 1.00 88.62 141 ASN A N 1
ATOM 1138 C CA . ASN A 1 141 ? -7.249 -0.909 5.282 1.00 88.62 141 ASN A CA 1
ATOM 1139 C C . ASN A 1 141 ? -7.449 -1.665 6.606 1.00 88.62 141 ASN A C 1
ATOM 1141 O O . ASN A 1 141 ? -8.327 -1.313 7.396 1.00 88.62 141 ASN A O 1
ATOM 1145 N N . GLY A 1 142 ? -6.581 -2.639 6.902 1.00 86.06 142 GLY A N 1
ATOM 1146 C CA . GLY A 1 142 ? -6.618 -3.380 8.164 1.00 86.06 142 GLY A CA 1
ATOM 1147 C C . GLY A 1 142 ? -6.411 -2.485 9.392 1.00 86.06 142 GLY A C 1
ATOM 1148 O O . GLY A 1 142 ? -7.184 -2.554 10.346 1.00 86.06 142 GLY A O 1
ATOM 1149 N N . ALA A 1 143 ? -5.410 -1.601 9.360 1.00 87.00 143 ALA A N 1
ATOM 1150 C CA . ALA A 1 143 ? -5.137 -0.670 10.455 1.00 87.00 143 ALA A CA 1
ATOM 1151 C C . ALA A 1 143 ? -6.264 0.363 10.639 1.00 87.00 143 ALA A C 1
ATOM 1153 O O . ALA A 1 143 ? -6.608 0.714 11.768 1.00 87.00 143 ALA A O 1
ATOM 1154 N N . TYR A 1 144 ? -6.874 0.823 9.541 1.00 87.19 144 TYR A N 1
ATOM 1155 C CA . TYR A 1 144 ? -7.993 1.763 9.575 1.00 87.19 144 TYR A CA 1
ATOM 1156 C C . TYR A 1 144 ? -9.221 1.174 10.275 1.00 87.19 144 TYR A C 1
ATOM 1158 O O . TYR A 1 144 ? -9.781 1.812 11.167 1.00 87.19 144 TYR A O 1
ATOM 1166 N N . SER A 1 145 ? -9.593 -0.057 9.914 1.00 82.44 145 SER A N 1
ATOM 1167 C CA . SER A 1 145 ? -10.688 -0.804 10.543 1.00 82.44 145 SER A CA 1
ATOM 1168 C C . SER A 1 145 ? -10.466 -0.964 12.052 1.00 82.44 145 SER A C 1
ATOM 1170 O O . SER A 1 145 ? -11.316 -0.594 12.869 1.00 82.44 145 SER A O 1
ATOM 1172 N N . GLN A 1 146 ? -9.267 -1.406 12.449 1.00 81.69 146 GLN A N 1
ATOM 1173 C CA . GLN A 1 146 ? -8.899 -1.543 13.861 1.00 81.69 146 GLN A CA 1
ATOM 1174 C C . GLN A 1 146 ? -8.971 -0.210 14.611 1.00 81.69 146 GLN A C 1
ATOM 1176 O O . GLN A 1 146 ? -9.486 -0.151 15.731 1.00 81.69 146 GLN A O 1
ATOM 1181 N N . TRP A 1 147 ? -8.481 0.867 13.994 1.00 85.06 147 TRP A N 1
ATOM 1182 C CA . TRP A 1 147 ? -8.532 2.205 14.568 1.00 85.06 147 TRP A CA 1
ATOM 1183 C C . TRP A 1 147 ? -9.973 2.690 14.763 1.00 85.06 147 TRP A C 1
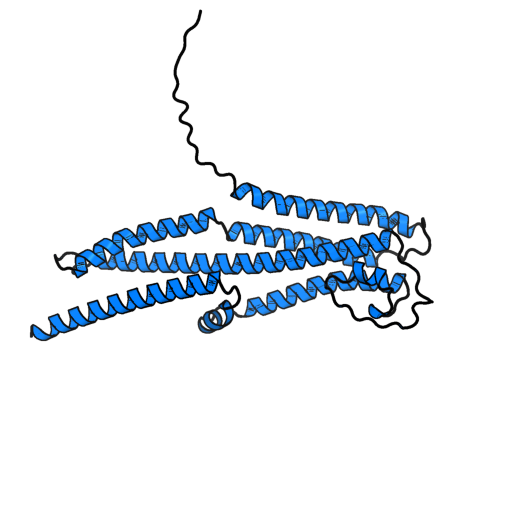ATOM 1185 O O . TRP A 1 147 ? -10.326 3.098 15.872 1.00 85.06 147 TRP A O 1
ATOM 1195 N N . GLN A 1 148 ? -10.824 2.586 13.737 1.00 84.69 148 GLN A N 1
ATOM 1196 C CA . GLN A 1 148 ? -12.234 2.969 13.841 1.00 84.69 148 GLN A CA 1
ATOM 1197 C C . GLN A 1 148 ? -12.945 2.192 14.949 1.00 84.69 148 GLN A C 1
ATOM 1199 O O . GLN A 1 148 ? -13.660 2.777 15.768 1.00 84.69 148 GLN A O 1
ATOM 1204 N N . PHE A 1 149 ? -12.730 0.879 15.008 1.00 81.88 149 PHE A N 1
ATOM 1205 C CA . PHE A 1 149 ? -13.331 0.026 16.022 1.00 81.88 149 PHE A CA 1
ATOM 1206 C C . PHE A 1 149 ? -12.901 0.425 17.440 1.00 81.88 149 PHE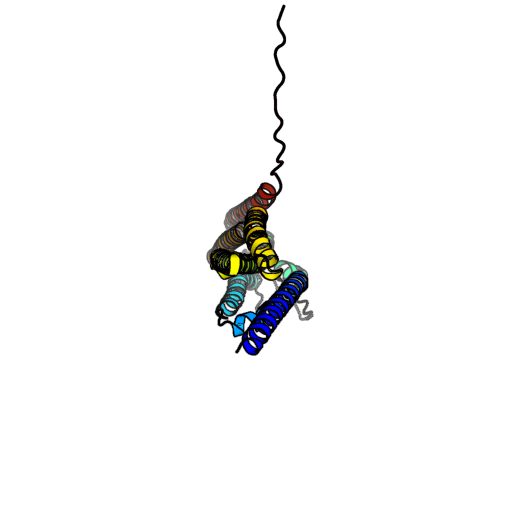 A C 1
ATOM 1208 O O . PHE A 1 149 ? -13.738 0.587 18.334 1.00 81.88 149 PHE A O 1
ATOM 1215 N N . ALA A 1 150 ? -11.605 0.660 17.641 1.00 82.44 150 ALA A N 1
ATOM 1216 C CA . ALA A 1 150 ? -11.065 1.129 18.910 1.00 82.44 150 ALA A CA 1
ATOM 1217 C C . ALA A 1 150 ? -11.665 2.484 19.332 1.00 82.44 150 ALA A C 1
ATOM 1219 O O . ALA A 1 150 ? -12.025 2.677 20.501 1.00 82.44 150 ALA A O 1
ATOM 1220 N N . THR A 1 151 ? -11.833 3.410 18.383 1.00 84.44 151 THR A N 1
ATOM 1221 C CA . THR A 1 151 ? -12.510 4.692 18.614 1.00 84.44 151 THR A CA 1
ATOM 1222 C C . THR A 1 151 ? -13.961 4.485 19.052 1.00 84.44 151 THR A C 1
ATOM 1224 O O . THR A 1 151 ? -14.378 5.051 20.065 1.00 84.44 151 THR A O 1
ATOM 1227 N N . TRP A 1 152 ? -14.715 3.625 18.366 1.00 83.44 152 TRP A N 1
ATOM 1228 C CA . TRP A 1 152 ? -16.107 3.323 18.714 1.00 83.44 152 TRP A CA 1
ATOM 1229 C C . TRP A 1 152 ? -16.265 2.703 20.105 1.00 83.44 152 TRP A C 1
ATOM 1231 O O . TRP A 1 152 ? -17.153 3.109 20.863 1.00 83.44 152 TRP A O 1
ATOM 1241 N N . ILE A 1 153 ? -15.392 1.763 20.480 1.00 81.88 153 ILE A N 1
ATOM 1242 C CA . ILE A 1 153 ? -15.376 1.190 21.834 1.00 81.88 153 ILE A CA 1
ATOM 1243 C C . ILE A 1 153 ? -15.115 2.280 22.869 1.00 81.88 153 ILE A C 1
ATOM 1245 O O . ILE A 1 153 ? -15.837 2.372 23.861 1.00 81.88 153 ILE A O 1
ATOM 1249 N N . THR A 1 154 ? -14.105 3.116 22.635 1.00 84.44 154 THR A N 1
ATOM 1250 C CA . THR A 1 154 ? -13.710 4.168 23.580 1.00 84.44 154 THR A CA 1
ATOM 1251 C C . THR A 1 154 ? -14.857 5.149 23.818 1.00 84.44 154 THR A C 1
ATOM 1253 O O . THR A 1 154 ? -15.184 5.455 24.966 1.00 84.44 154 THR A O 1
ATOM 1256 N N . ILE A 1 155 ? -15.534 5.573 22.747 1.00 85.56 155 ILE A N 1
ATOM 1257 C CA . ILE A 1 155 ? -16.719 6.438 22.822 1.00 85.56 155 ILE A CA 1
ATOM 1258 C C . ILE A 1 155 ? -17.847 5.753 23.609 1.00 85.56 155 ILE A C 1
ATOM 1260 O O . ILE A 1 155 ? -18.448 6.364 24.494 1.00 85.56 155 ILE A O 1
ATOM 1264 N N . SER A 1 156 ? -18.105 4.471 23.339 1.00 82.25 156 SER A N 1
ATOM 1265 C CA . SER A 1 156 ? -19.158 3.700 24.013 1.00 82.25 156 SER A CA 1
ATOM 1266 C C . SER A 1 156 ? -18.899 3.556 25.515 1.00 82.25 156 SER A C 1
ATOM 1268 O O . SER A 1 156 ? -19.800 3.781 26.324 1.00 82.25 156 SER A O 1
ATOM 1270 N N . ILE A 1 157 ? -17.659 3.244 25.908 1.00 85.44 157 ILE A N 1
ATOM 1271 C CA . ILE A 1 157 ? -17.254 3.166 27.319 1.00 85.44 157 ILE A CA 1
ATOM 1272 C C . ILE A 1 157 ? -17.383 4.537 27.987 1.00 85.44 157 ILE A C 1
ATOM 1274 O O . ILE A 1 157 ? -17.887 4.617 29.109 1.00 85.44 157 ILE A O 1
ATOM 1278 N N . GLY A 1 158 ? -16.981 5.613 27.304 1.00 86.12 158 GLY A N 1
ATOM 1279 C CA . GLY A 1 158 ? -17.134 6.981 27.798 1.00 86.12 158 GLY A CA 1
ATOM 1280 C C . GLY A 1 158 ? -18.592 7.319 28.115 1.00 86.12 158 GLY A C 1
ATOM 1281 O O . GLY A 1 158 ? -18.900 7.715 29.238 1.00 86.12 158 GLY A O 1
ATOM 1282 N N . MET A 1 159 ? -19.505 7.065 27.172 1.00 87.62 159 MET A N 1
ATOM 1283 C CA . MET A 1 159 ? -20.941 7.302 27.369 1.00 87.62 159 MET A CA 1
ATOM 1284 C C . MET A 1 159 ? -21.523 6.466 28.515 1.00 87.62 159 MET A C 1
ATOM 1286 O O . MET A 1 159 ? -22.241 7.001 29.362 1.00 87.62 159 MET A O 1
ATOM 1290 N N . LEU A 1 160 ? -21.188 5.172 28.587 1.00 83.25 160 LEU A N 1
ATOM 1291 C CA . LEU A 1 160 ? -21.627 4.303 29.685 1.00 83.25 160 LEU A CA 1
ATOM 1292 C C . LEU A 1 160 ? -21.121 4.813 31.035 1.00 83.25 160 LEU A C 1
ATOM 1294 O O . LEU A 1 160 ? -21.889 4.883 31.993 1.00 83.25 160 LEU A O 1
ATOM 1298 N N . THR A 1 161 ? -19.854 5.223 31.103 1.00 86.31 161 THR A N 1
ATOM 1299 C CA . THR A 1 161 ? -19.249 5.781 32.317 1.00 86.31 161 THR A CA 1
ATOM 1300 C C . THR A 1 161 ? -20.029 7.001 32.796 1.00 86.31 161 THR A C 1
ATOM 1302 O O . THR A 1 161 ? -20.403 7.058 33.966 1.00 86.31 161 THR A O 1
ATOM 1305 N N . THR A 1 162 ? -20.351 7.939 31.899 1.00 89.00 162 THR A N 1
ATOM 1306 C CA . THR A 1 162 ? -21.163 9.114 32.240 1.00 89.00 162 THR A CA 1
ATOM 1307 C C . THR A 1 162 ? -22.541 8.717 32.771 1.00 89.00 162 THR A C 1
ATOM 1309 O O . THR A 1 162 ? -22.952 9.235 33.805 1.00 89.00 162 THR A O 1
ATOM 1312 N N . ILE A 1 163 ? -23.225 7.755 32.140 1.00 84.00 163 ILE A N 1
ATOM 1313 C CA . ILE A 1 163 ? -24.536 7.269 32.604 1.00 84.00 163 ILE A CA 1
ATOM 1314 C C . ILE A 1 163 ? -24.435 6.677 34.016 1.00 84.00 163 ILE A C 1
ATOM 1316 O O . ILE A 1 163 ? -25.243 7.017 34.879 1.00 84.00 163 ILE A O 1
ATOM 1320 N N . PHE A 1 164 ? -23.439 5.828 34.289 1.00 81.31 164 PHE A N 1
ATOM 1321 C CA . PHE A 1 164 ? -23.268 5.221 35.614 1.00 81.31 164 PHE A CA 1
ATOM 1322 C C . PHE A 1 164 ? -22.912 6.247 36.687 1.00 81.31 164 PHE A C 1
ATOM 1324 O O . PHE A 1 164 ? -23.454 6.183 37.792 1.00 81.31 164 PHE A O 1
ATOM 1331 N N . VAL A 1 165 ? -22.054 7.216 36.363 1.00 84.88 165 VAL A N 1
ATOM 1332 C CA . VAL A 1 165 ? -21.732 8.323 37.267 1.00 84.88 165 VAL A CA 1
ATOM 1333 C C . VAL A 1 165 ? -22.988 9.143 37.563 1.00 84.88 165 VAL A C 1
ATOM 1335 O O . VAL A 1 165 ? -23.281 9.380 38.734 1.00 84.88 165 VAL A O 1
ATOM 1338 N N . SER A 1 166 ? -23.784 9.496 36.552 1.00 85.50 166 SER A N 1
ATOM 1339 C CA . SER A 1 166 ? -25.051 10.212 36.745 1.00 85.50 166 SER A CA 1
ATOM 1340 C C . SER A 1 166 ? -26.055 9.407 37.571 1.00 85.50 166 SER A C 1
ATOM 1342 O O . SER A 1 166 ? -26.685 9.957 38.466 1.00 85.50 166 SER A O 1
ATOM 1344 N N . LEU A 1 167 ? -26.182 8.095 37.347 1.00 81.12 167 LEU A N 1
ATOM 1345 C CA . LEU A 1 167 ? -27.049 7.240 38.165 1.00 81.12 167 LEU A CA 1
ATOM 1346 C C . LEU A 1 167 ? -26.569 7.166 39.620 1.00 81.12 167 LEU A C 1
ATOM 1348 O O . LEU A 1 167 ? -27.401 7.157 40.530 1.00 81.12 167 LEU A O 1
ATOM 1352 N N . SER A 1 168 ? -25.252 7.170 39.853 1.00 82.69 168 SER A N 1
ATOM 1353 C CA . SER A 1 168 ? -24.672 7.134 41.201 1.00 82.69 168 SER A CA 1
ATOM 1354 C C . SER A 1 168 ? -24.992 8.378 42.042 1.00 82.69 168 SER A C 1
ATOM 1356 O O . SER A 1 168 ? -25.030 8.280 43.269 1.00 82.69 168 SER A O 1
ATOM 1358 N N . THR A 1 169 ? -25.256 9.529 41.410 1.00 85.19 169 THR A N 1
ATOM 1359 C CA . THR A 1 169 ? -25.562 10.787 42.112 1.00 85.19 169 THR A CA 1
ATOM 1360 C C . THR A 1 169 ? -27.050 10.981 42.400 1.00 85.19 169 THR A C 1
ATOM 1362 O O . THR A 1 169 ? -27.394 11.770 43.282 1.00 85.19 169 THR A O 1
ATOM 1365 N N . THR A 1 170 ? -27.938 10.249 41.718 1.00 85.69 170 THR A N 1
ATOM 1366 C CA . THR A 1 170 ? -29.384 10.276 42.000 1.00 85.69 170 THR A CA 1
ATOM 1367 C C . THR A 1 170 ? -29.722 9.630 43.349 1.00 85.69 170 THR A C 1
ATOM 1369 O O . THR A 1 170 ? -28.939 8.853 43.895 1.00 85.69 170 THR A O 1
ATOM 1372 N N . GLU A 1 171 ? -30.912 9.898 43.901 1.00 82.69 171 GLU A N 1
ATOM 1373 C CA . GLU A 1 171 ? -31.358 9.283 45.167 1.00 82.69 171 GLU A CA 1
ATOM 1374 C C . GLU A 1 171 ? -31.379 7.744 45.116 1.00 82.69 171 GLU A C 1
ATOM 1376 O O . GLU A 1 171 ? -31.163 7.077 46.132 1.00 82.69 171 GLU A O 1
ATOM 1381 N N . PHE A 1 172 ? -31.503 7.166 43.915 1.00 68.38 172 PHE A N 1
ATOM 1382 C CA . PHE A 1 172 ? -31.343 5.731 43.681 1.00 68.38 172 PHE A CA 1
ATOM 1383 C C . PHE A 1 172 ? -29.940 5.203 44.006 1.00 68.38 172 PHE A C 1
ATOM 1385 O O . PHE A 1 172 ? -29.801 3.997 44.176 1.00 68.38 172 PHE A O 1
ATOM 1392 N N . GLY A 1 173 ? -28.920 6.051 44.151 1.00 65.88 173 GLY A N 1
ATOM 1393 C CA . GLY A 1 173 ? -27.551 5.680 44.519 1.00 65.88 173 GLY A CA 1
ATOM 1394 C C . GLY A 1 173 ? -27.243 5.670 46.026 1.00 65.88 173 GLY A C 1
ATOM 1395 O O . GLY A 1 173 ? -26.222 5.106 46.415 1.00 65.88 173 GLY A O 1
ATOM 1396 N N . ARG A 1 174 ? -28.095 6.255 46.889 1.00 76.81 174 ARG A N 1
ATOM 1397 C CA . ARG A 1 174 ? -27.737 6.563 48.299 1.00 76.81 174 ARG A CA 1
ATOM 1398 C C . ARG A 1 174 ? -28.218 5.577 49.373 1.00 76.81 174 ARG A C 1
ATOM 1400 O O . ARG A 1 174 ? -27.834 5.722 50.527 1.00 76.81 174 ARG A O 1
ATOM 1407 N N . GLY A 1 175 ? -29.056 4.608 49.040 1.00 81.06 175 GLY A N 1
ATOM 1408 C CA . GLY A 1 175 ? -29.557 3.605 49.988 1.00 81.06 175 GLY A CA 1
ATOM 1409 C C . GLY A 1 175 ? -28.606 2.420 50.218 1.00 81.06 175 GLY A C 1
ATOM 1410 O O . GLY A 1 175 ? -27.563 2.280 49.579 1.00 81.06 175 GLY A O 1
ATOM 1411 N N . GLU A 1 176 ? -29.004 1.525 51.123 1.00 87.12 176 GLU A N 1
ATOM 1412 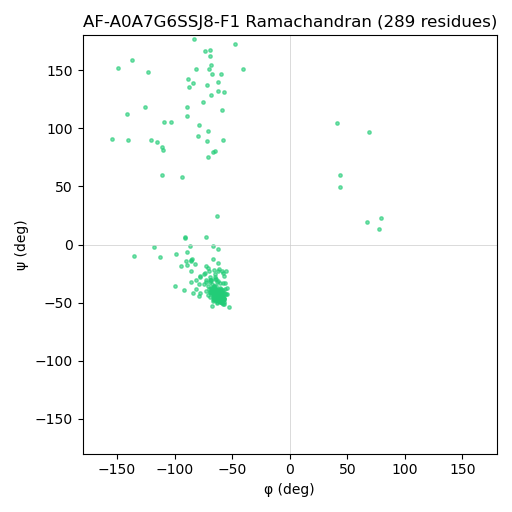C CA . GLU A 1 176 ? -28.206 0.365 51.554 1.00 87.12 176 GLU A CA 1
ATOM 1413 C C . GLU A 1 176 ? -28.460 -0.918 50.737 1.00 87.12 176 GLU A C 1
ATOM 1415 O O . GLU A 1 176 ? -27.945 -1.992 51.060 1.00 87.12 176 GLU A O 1
ATOM 1420 N N . GLY A 1 177 ? -29.246 -0.834 49.660 1.00 88.12 177 GLY A N 1
ATOM 1421 C CA . GLY A 1 177 ? -29.647 -1.993 48.867 1.00 88.12 177 GLY A CA 1
ATOM 1422 C C . GLY A 1 177 ? -28.494 -2.644 48.093 1.00 88.12 177 GLY A C 1
ATOM 1423 O O . GLY A 1 177 ? -27.530 -1.999 47.680 1.00 88.12 177 GLY A O 1
ATOM 1424 N N . THR A 1 178 ? -28.625 -3.941 47.798 1.00 81.00 178 THR A N 1
ATOM 1425 C CA . THR A 1 178 ? -27.652 -4.686 46.974 1.00 81.00 178 THR A CA 1
ATOM 1426 C C . THR A 1 178 ? -27.430 -4.062 45.594 1.00 81.00 178 THR A C 1
ATOM 1428 O O . THR A 1 178 ? -26.312 -4.064 45.091 1.00 81.00 178 THR A O 1
ATOM 1431 N N . THR A 1 179 ? -28.459 -3.453 45.001 1.00 75.50 179 THR A N 1
ATOM 1432 C CA . THR A 1 179 ? -28.347 -2.722 43.729 1.00 75.50 179 THR A CA 1
ATOM 1433 C C . THR A 1 179 ? -27.500 -1.466 43.822 1.00 75.50 179 THR A C 1
ATOM 1435 O O . THR A 1 179 ? -26.739 -1.188 42.902 1.00 75.50 179 THR A O 1
ATOM 1438 N N . GLN A 1 180 ? -27.586 -0.728 44.928 1.00 80.88 180 GLN A N 1
ATOM 1439 C CA . GLN A 1 180 ? -26.775 0.472 45.141 1.00 80.88 180 GLN A CA 1
ATOM 1440 C C . GLN A 1 180 ? -25.296 0.134 45.257 1.00 80.88 180 GLN A C 1
ATOM 1442 O O . GLN A 1 180 ? -24.462 0.834 44.684 1.00 80.88 180 GLN A O 1
ATOM 1447 N N . ARG A 1 181 ? -24.970 -0.992 45.903 1.00 82.00 181 ARG A N 1
ATOM 1448 C CA . ARG A 1 181 ? -23.594 -1.501 45.930 1.00 82.00 181 ARG A CA 1
ATOM 1449 C C . ARG A 1 181 ? -23.081 -1.797 44.521 1.00 82.00 181 ARG A C 1
ATOM 1451 O O . ARG A 1 181 ? -21.996 -1.339 44.188 1.00 82.00 181 ARG A O 1
ATOM 1458 N N . VAL A 1 182 ? -23.875 -2.464 43.676 1.00 81.38 182 VAL A N 1
ATOM 1459 C CA . VAL A 1 182 ? -23.485 -2.760 42.284 1.00 81.38 182 VAL A CA 1
ATOM 1460 C C . VAL A 1 182 ? -23.264 -1.481 41.477 1.00 81.38 182 VAL A C 1
ATOM 1462 O O . VAL A 1 182 ? -22.224 -1.353 40.842 1.00 81.38 182 VAL A O 1
ATOM 1465 N N . VAL A 1 183 ? -24.188 -0.514 41.532 1.00 81.44 183 VAL A N 1
ATOM 1466 C CA . VAL A 1 183 ? -24.043 0.761 40.801 1.00 81.44 183 VAL A CA 1
ATOM 1467 C C . VAL A 1 183 ? -22.783 1.502 41.242 1.00 81.44 183 VAL A C 1
ATOM 1469 O O . VAL A 1 183 ? -22.034 1.985 40.398 1.00 81.44 183 VAL A O 1
ATOM 1472 N N . ARG A 1 184 ? -22.498 1.542 42.549 1.00 80.44 184 ARG A N 1
ATOM 1473 C CA . ARG A 1 184 ? -21.294 2.186 43.083 1.00 80.44 184 ARG A CA 1
ATOM 1474 C C . ARG A 1 184 ? -20.014 1.465 42.659 1.00 80.44 184 ARG A C 1
ATOM 1476 O O . ARG A 1 184 ? -19.041 2.127 42.321 1.00 80.44 184 ARG A O 1
ATOM 1483 N N . THR A 1 185 ? -20.015 0.132 42.632 1.00 81.38 185 THR A N 1
ATOM 1484 C CA . THR A 1 185 ? -18.884 -0.650 42.115 1.00 81.38 185 THR A CA 1
ATOM 1485 C C . THR A 1 185 ? -18.675 -0.394 40.624 1.00 81.38 185 THR A C 1
ATOM 1487 O O . THR A 1 185 ? -17.554 -0.105 40.216 1.00 81.38 185 THR A O 1
ATOM 1490 N N . LEU A 1 186 ? -19.735 -0.418 39.811 1.00 79.62 186 LEU A N 1
ATOM 1491 C CA . LEU A 1 186 ? -19.650 -0.122 38.378 1.00 79.62 186 LEU A CA 1
ATOM 1492 C C . LEU A 1 186 ? -19.140 1.303 38.126 1.00 79.62 186 LEU A C 1
ATOM 1494 O O . LEU A 1 186 ? -18.264 1.486 37.288 1.00 79.62 186 LEU A O 1
ATOM 1498 N N . ALA A 1 187 ? -19.595 2.291 38.899 1.00 83.19 187 ALA A N 1
ATOM 1499 C CA . ALA A 1 187 ? -19.127 3.674 38.794 1.00 83.19 187 ALA A CA 1
ATOM 1500 C C . ALA A 1 187 ? -17.623 3.847 39.084 1.00 83.19 187 ALA A C 1
ATOM 1502 O O . ALA A 1 187 ? -17.043 4.832 38.645 1.00 83.19 187 ALA A O 1
ATOM 1503 N N . VAL A 1 188 ? -16.982 2.905 39.787 1.00 85.12 188 VAL A N 1
ATOM 1504 C CA . VAL A 1 188 ? -15.521 2.889 40.000 1.00 85.12 188 VAL A CA 1
ATOM 1505 C C . VAL A 1 188 ? -14.805 2.079 38.915 1.00 85.12 188 VAL A C 1
ATOM 1507 O O . VAL A 1 188 ? -13.747 2.481 38.437 1.00 85.12 188 VAL A O 1
ATOM 1510 N N . VAL A 1 189 ? -15.385 0.953 38.494 1.00 83.00 189 VAL A N 1
ATOM 1511 C CA . VAL A 1 189 ? -14.771 0.051 37.508 1.00 83.00 189 VAL A CA 1
ATOM 1512 C C . VAL A 1 189 ? -14.803 0.638 36.094 1.00 83.00 189 VAL A C 1
ATOM 1514 O O . VAL A 1 189 ? -13.816 0.522 35.374 1.00 83.00 189 VAL A O 1
ATOM 1517 N N . PHE A 1 190 ? -15.891 1.298 35.687 1.00 82.50 190 PHE A N 1
ATOM 1518 C CA . PHE A 1 190 ? -16.021 1.861 34.338 1.00 82.50 190 PHE A CA 1
ATOM 1519 C C . PHE A 1 190 ? -14.981 2.947 34.016 1.00 82.50 190 PHE A C 1
ATOM 1521 O O . PHE A 1 190 ? -14.341 2.825 32.972 1.00 82.50 190 PHE A O 1
ATOM 1528 N N . PRO A 1 191 ? -14.718 3.944 34.888 1.00 86.81 191 PRO A N 1
ATOM 1529 C CA . PRO A 1 191 ? -13.616 4.882 34.676 1.00 86.81 191 PRO A CA 1
ATOM 1530 C C . PRO A 1 191 ? -12.259 4.185 34.538 1.00 86.81 191 PRO A C 1
ATOM 1532 O O . PRO A 1 191 ? -11.481 4.529 33.653 1.00 86.81 191 PRO A O 1
ATOM 1535 N N . ALA A 1 192 ? -11.987 3.172 35.369 1.00 83.88 192 ALA A N 1
ATOM 1536 C CA . ALA A 1 192 ? -10.741 2.412 35.293 1.00 83.88 192 ALA A CA 1
ATOM 1537 C C . ALA A 1 192 ? -10.615 1.645 33.962 1.00 83.88 192 ALA A C 1
ATOM 1539 O O . ALA A 1 192 ? -9.552 1.668 33.342 1.00 83.88 192 ALA A O 1
ATOM 1540 N N . LEU A 1 193 ? -11.703 1.029 33.486 1.00 82.88 193 LEU A N 1
ATOM 1541 C CA . LEU A 1 193 ? -11.763 0.384 32.170 1.00 82.88 193 LEU A CA 1
ATOM 1542 C C . LEU A 1 193 ? -11.585 1.387 31.026 1.00 82.88 193 LEU A C 1
ATOM 1544 O O . LEU A 1 193 ? -10.898 1.074 30.059 1.00 82.88 193 LEU A O 1
ATOM 1548 N N . GLY A 1 194 ? -12.158 2.588 31.138 1.00 83.81 194 GLY A N 1
ATOM 1549 C CA . GLY A 1 194 ? -11.970 3.666 30.168 1.00 83.81 194 GLY A CA 1
ATOM 1550 C C . GLY A 1 194 ? -10.504 4.074 30.040 1.00 83.81 194 GLY A C 1
ATOM 1551 O O . GLY A 1 194 ? -9.980 4.128 28.930 1.00 83.81 194 GLY A O 1
ATOM 1552 N N . THR A 1 195 ? -9.812 4.270 31.166 1.00 85.94 195 THR A N 1
ATOM 1553 C CA . THR A 1 195 ? -8.371 4.564 31.179 1.00 85.94 195 THR A CA 1
ATOM 1554 C C . THR A 1 195 ? -7.548 3.404 30.623 1.00 85.94 195 THR A C 1
ATOM 1556 O O . THR A 1 195 ? -6.621 3.636 29.853 1.00 85.94 195 THR A O 1
ATOM 1559 N N . ALA A 1 196 ? -7.888 2.156 30.963 1.00 82.19 196 ALA A N 1
ATOM 1560 C CA . ALA A 1 196 ? -7.197 0.981 30.434 1.00 82.19 196 ALA A CA 1
ATOM 1561 C C . ALA A 1 196 ? -7.374 0.845 28.912 1.00 82.19 196 ALA A C 1
ATOM 1563 O O . ALA A 1 196 ? -6.401 0.610 28.201 1.00 82.19 196 ALA A O 1
ATOM 1564 N N . ALA A 1 197 ? -8.589 1.051 28.397 1.00 81.19 197 ALA A N 1
ATOM 1565 C CA . ALA A 1 197 ? -8.859 1.056 26.963 1.00 81.19 197 ALA A CA 1
ATOM 1566 C C . ALA A 1 197 ? -8.104 2.193 26.258 1.00 81.19 197 ALA A C 1
ATOM 1568 O O . ALA A 1 197 ? -7.427 1.947 25.265 1.00 81.19 197 ALA A O 1
ATOM 1569 N N . ALA A 1 198 ? -8.143 3.412 26.806 1.00 84.06 198 ALA A N 1
ATOM 1570 C CA . ALA A 1 198 ? -7.394 4.548 26.272 1.00 84.06 198 ALA A CA 1
ATOM 1571 C C . ALA A 1 198 ? -5.879 4.285 26.259 1.00 84.06 198 ALA A C 1
ATOM 1573 O O . ALA A 1 198 ? -5.208 4.621 25.285 1.00 84.06 198 ALA A O 1
ATOM 1574 N N . ALA A 1 199 ? -5.350 3.633 27.298 1.00 85.38 199 ALA A N 1
ATOM 1575 C CA . ALA A 1 199 ? -3.956 3.213 27.347 1.00 85.38 199 ALA A CA 1
ATOM 1576 C C . ALA A 1 199 ? -3.640 2.195 26.244 1.00 85.38 199 ALA A C 1
ATOM 1578 O O . ALA A 1 199 ? -2.667 2.385 25.529 1.00 85.38 199 ALA A O 1
ATOM 1579 N N . ILE A 1 200 ? -4.468 1.163 26.042 1.00 79.75 200 ILE A N 1
ATOM 1580 C CA . ILE A 1 200 ? -4.287 0.180 24.956 1.00 79.75 200 ILE A CA 1
ATOM 1581 C C . ILE A 1 200 ? -4.276 0.880 23.592 1.00 79.75 200 ILE A C 1
ATOM 1583 O O . ILE A 1 200 ? -3.378 0.637 22.790 1.00 79.75 200 ILE A O 1
ATOM 1587 N N . VAL A 1 201 ? -5.224 1.785 23.337 1.00 81.56 201 VAL A N 1
ATOM 1588 C CA . VAL A 1 201 ? -5.264 2.551 22.080 1.00 81.56 201 VAL A CA 1
ATOM 1589 C C . VAL A 1 201 ? -4.016 3.421 21.916 1.00 81.56 201 VAL A C 1
ATOM 1591 O O . VAL A 1 201 ? -3.477 3.509 20.815 1.00 81.56 201 VAL A O 1
ATOM 1594 N N . GLY A 1 202 ? -3.525 4.020 23.003 1.00 79.69 202 GLY A N 1
ATOM 1595 C CA . GLY A 1 202 ? -2.288 4.799 23.006 1.00 79.69 202 GLY A CA 1
ATOM 1596 C C . GLY A 1 202 ? -1.025 3.959 22.790 1.00 79.69 202 GLY A C 1
ATOM 1597 O O . GLY A 1 202 ? -0.121 4.412 22.097 1.00 79.69 202 GLY A O 1
ATOM 1598 N N . PHE A 1 203 ? -0.966 2.743 23.344 1.00 78.19 203 PHE A N 1
ATOM 1599 C CA . PHE A 1 203 ? 0.199 1.855 23.257 1.00 78.19 203 PHE A CA 1
ATOM 1600 C C . PHE A 1 203 ? 0.298 1.125 21.919 1.00 78.19 203 PHE A C 1
ATOM 1602 O O . PHE A 1 203 ? 1.384 1.048 21.356 1.00 78.19 203 PHE A O 1
ATOM 1609 N N . TYR A 1 204 ? -0.814 0.590 21.410 1.00 74.44 204 TYR A N 1
ATOM 1610 C CA . TYR A 1 204 ? -0.819 -0.137 20.137 1.00 74.44 204 TYR A CA 1
ATOM 1611 C C . TYR A 1 204 ? -0.974 0.787 18.927 1.00 74.44 204 TYR A C 1
ATOM 1613 O O . TYR A 1 204 ? -0.728 0.354 17.811 1.00 74.44 204 TYR A O 1
ATOM 1621 N N . GLY A 1 205 ? -1.369 2.049 19.136 1.00 82.25 205 GLY A N 1
ATOM 1622 C CA . GLY A 1 205 ? -1.299 3.121 18.144 1.00 82.25 205 GLY A CA 1
ATOM 1623 C C . GLY A 1 205 ? -1.742 2.752 16.721 1.00 82.25 205 GLY A C 1
ATOM 1624 O O . GLY A 1 205 ? -1.023 3.114 15.793 1.00 82.25 205 GLY A O 1
ATOM 1625 N N . PRO A 1 206 ? -2.914 2.124 16.487 1.00 83.81 206 PRO A N 1
ATOM 1626 C CA . PRO A 1 206 ? -3.348 1.740 15.133 1.00 83.81 206 PRO A CA 1
ATOM 1627 C C . PRO A 1 206 ? -3.451 2.948 14.182 1.00 83.81 206 PRO A C 1
ATOM 1629 O O . PRO A 1 206 ? -3.330 2.826 12.966 1.00 83.81 206 PRO A O 1
ATOM 1632 N N . GLN A 1 207 ? -3.610 4.150 14.744 1.00 88.56 207 GLN A N 1
ATOM 1633 C CA . GLN A 1 207 ? -3.523 5.411 14.015 1.00 88.56 207 GLN A CA 1
ATOM 1634 C C . GLN A 1 207 ? -2.125 5.670 13.425 1.00 88.56 207 GLN A C 1
ATOM 1636 O O . GLN A 1 207 ? -2.019 6.209 12.322 1.00 88.56 207 GLN A O 1
ATOM 1641 N N . ALA A 1 208 ? -1.061 5.336 14.157 1.00 89.19 208 ALA A N 1
ATOM 1642 C CA . ALA A 1 208 ? 0.314 5.482 13.696 1.00 89.19 208 ALA A CA 1
ATOM 1643 C C . ALA A 1 208 ? 0.588 4.518 12.536 1.00 89.19 208 ALA A C 1
ATOM 1645 O O . ALA A 1 208 ? 1.012 4.980 11.476 1.00 89.19 208 ALA A O 1
ATOM 1646 N N . ASP A 1 209 ? 0.221 3.242 12.692 1.00 89.44 209 ASP A N 1
ATOM 1647 C CA . ASP A 1 209 ? 0.341 2.215 11.648 1.00 89.44 209 ASP A CA 1
ATOM 1648 C C . ASP A 1 209 ? -0.424 2.609 10.381 1.00 89.44 209 ASP A C 1
ATOM 1650 O O . ASP A 1 209 ? 0.121 2.584 9.275 1.00 89.44 209 ASP A O 1
ATOM 1654 N N . TRP A 1 210 ? -1.674 3.057 10.535 1.00 91.94 210 TRP A N 1
ATOM 1655 C CA . TRP A 1 210 ? -2.478 3.554 9.421 1.00 91.94 210 TRP A CA 1
ATOM 1656 C C . TRP A 1 210 ? -1.830 4.761 8.735 1.00 91.94 210 TRP A C 1
ATOM 1658 O O . TRP A 1 210 ? -1.747 4.817 7.504 1.00 91.94 210 TRP A O 1
ATOM 1668 N N . SER A 1 211 ? -1.355 5.739 9.515 1.00 91.62 211 SER A N 1
ATOM 1669 C CA . SER A 1 211 ? -0.733 6.951 8.977 1.00 91.62 211 SER A CA 1
ATOM 1670 C C . SER A 1 211 ? 0.556 6.633 8.224 1.00 91.62 211 SER A C 1
ATOM 1672 O O . SER A 1 211 ? 0.824 7.225 7.178 1.00 91.62 211 SER A O 1
ATOM 1674 N N . GLN A 1 212 ? 1.343 5.694 8.736 1.00 92.94 212 GLN A N 1
ATOM 1675 C CA . GLN A 1 212 ? 2.569 5.225 8.113 1.00 92.94 212 GLN A CA 1
ATOM 1676 C C . GLN A 1 212 ? 2.280 4.473 6.815 1.00 92.94 212 GLN A C 1
ATOM 1678 O O . GLN A 1 212 ? 2.803 4.865 5.772 1.00 92.94 212 GLN A O 1
ATOM 1683 N N . ALA A 1 213 ? 1.395 3.472 6.847 1.00 93.31 213 ALA A N 1
ATOM 1684 C CA . ALA A 1 213 ? 1.002 2.713 5.663 1.00 93.31 213 ALA A CA 1
ATOM 1685 C C . ALA A 1 213 ? 0.450 3.633 4.563 1.00 93.31 213 ALA A C 1
ATOM 1687 O O . ALA A 1 213 ? 0.842 3.527 3.401 1.00 93.31 213 ALA A O 1
ATOM 1688 N N . SER A 1 214 ? -0.379 4.611 4.940 1.00 94.44 214 SER A N 1
ATOM 1689 C CA . SER A 1 214 ? -0.929 5.609 4.016 1.00 94.44 214 SER A CA 1
ATOM 1690 C C . SER A 1 214 ? 0.153 6.488 3.381 1.00 94.44 214 SER A C 1
ATOM 1692 O O . SER A 1 214 ? 0.111 6.743 2.177 1.00 94.44 214 SER A O 1
ATOM 1694 N N . ARG A 1 215 ? 1.146 6.941 4.161 1.00 95.50 215 ARG A N 1
ATOM 1695 C CA . ARG A 1 215 ? 2.274 7.734 3.639 1.00 95.50 215 ARG A CA 1
ATOM 1696 C C . ARG A 1 215 ? 3.143 6.915 2.688 1.00 95.50 215 ARG A C 1
ATOM 1698 O O . ARG A 1 215 ? 3.479 7.404 1.613 1.00 95.50 215 ARG A O 1
ATOM 1705 N N . SER A 1 216 ? 3.476 5.678 3.049 1.00 95.62 216 SER A N 1
ATOM 1706 C CA . SER A 1 216 ? 4.250 4.772 2.195 1.00 95.62 216 SER A CA 1
ATOM 1707 C C . SER A 1 216 ? 3.519 4.464 0.891 1.00 95.62 216 SER A C 1
ATOM 1709 O O . SER A 1 216 ? 4.114 4.561 -0.181 1.00 95.62 216 SER A O 1
ATOM 1711 N N . LEU A 1 217 ? 2.214 4.186 0.961 1.00 95.88 217 LEU A N 1
ATOM 1712 C CA . LEU A 1 217 ? 1.379 3.956 -0.214 1.00 95.88 217 LEU A CA 1
ATOM 1713 C C . LEU A 1 217 ? 1.318 5.186 -1.126 1.00 95.88 217 LEU A C 1
ATOM 1715 O O . LEU A 1 217 ? 1.431 5.043 -2.344 1.00 95.88 217 LEU A O 1
ATOM 1719 N N . ALA A 1 218 ? 1.167 6.389 -0.565 1.00 96.50 218 ALA A N 1
ATOM 1720 C CA . ALA A 1 218 ? 1.151 7.630 -1.337 1.00 96.50 218 ALA A CA 1
ATOM 1721 C C . ALA A 1 218 ? 2.486 7.863 -2.063 1.00 96.50 218 ALA A C 1
ATOM 1723 O O . ALA A 1 218 ? 2.489 8.108 -3.270 1.00 96.50 218 ALA A O 1
ATOM 1724 N N . SER A 1 219 ? 3.614 7.704 -1.363 1.00 97.44 219 SER A N 1
ATOM 1725 C CA . SER A 1 219 ? 4.953 7.840 -1.948 1.00 97.44 219 SER A CA 1
ATOM 1726 C C . SER A 1 219 ? 5.214 6.809 -3.049 1.00 97.44 219 SER A C 1
ATOM 1728 O O . SER A 1 219 ? 5.710 7.165 -4.118 1.00 97.44 219 SER A O 1
ATOM 1730 N N . LEU A 1 220 ? 4.831 5.544 -2.835 1.00 97.69 220 LEU A N 1
ATOM 1731 C CA . LEU A 1 220 ? 4.932 4.499 -3.860 1.00 97.69 220 LEU A CA 1
ATOM 1732 C C . LEU A 1 220 ? 4.022 4.782 -5.057 1.00 97.69 220 LEU A C 1
ATOM 1734 O O . LEU A 1 220 ? 4.421 4.544 -6.192 1.00 97.69 220 LEU A O 1
ATOM 1738 N N . SER A 1 221 ? 2.813 5.298 -4.827 1.00 97.31 221 SER A N 1
ATOM 1739 C CA . SER A 1 221 ? 1.880 5.648 -5.906 1.00 97.31 221 SER A CA 1
ATOM 1740 C C . SER A 1 221 ? 2.425 6.784 -6.762 1.00 97.31 221 SER A C 1
ATOM 1742 O O . SER A 1 221 ? 2.391 6.701 -7.986 1.00 97.31 221 SER A O 1
ATOM 1744 N N . GLN A 1 222 ? 3.003 7.807 -6.130 1.00 97.88 222 GLN A N 1
ATOM 1745 C CA . GLN A 1 222 ? 3.666 8.892 -6.843 1.00 97.88 222 GLN A CA 1
ATOM 1746 C C . GLN A 1 222 ? 4.868 8.385 -7.648 1.00 97.88 222 GLN A C 1
ATOM 1748 O O . GLN A 1 222 ? 5.008 8.751 -8.813 1.00 97.88 222 GLN A O 1
ATOM 1753 N N . LEU A 1 223 ? 5.719 7.538 -7.056 1.00 98.19 223 LEU A N 1
ATOM 1754 C CA . LEU A 1 223 ? 6.866 6.960 -7.756 1.00 98.19 223 LEU A CA 1
ATOM 1755 C C . LEU A 1 223 ? 6.424 6.107 -8.952 1.00 98.19 223 LEU A C 1
ATOM 1757 O O . LEU A 1 223 ? 6.978 6.255 -10.038 1.00 98.19 223 LEU A O 1
ATOM 1761 N N . HIS A 1 224 ? 5.411 5.253 -8.773 1.00 97.94 224 HIS A N 1
ATOM 1762 C CA . HIS A 1 224 ? 4.928 4.379 -9.839 1.00 97.94 224 HIS A CA 1
ATOM 1763 C C . HIS A 1 224 ? 4.316 5.175 -10.994 1.00 97.94 224 HIS A C 1
ATOM 1765 O O . HIS A 1 224 ? 4.636 4.910 -12.148 1.00 97.94 224 HIS A O 1
ATOM 1771 N N . GLY A 1 225 ? 3.503 6.190 -10.682 1.00 98.12 225 GLY A N 1
ATOM 1772 C CA . GLY A 1 225 ? 2.928 7.082 -11.685 1.00 98.12 225 GLY A CA 1
ATOM 1773 C C . GLY A 1 225 ? 3.993 7.898 -12.426 1.00 98.12 225 GLY A C 1
ATOM 1774 O O . GLY A 1 225 ? 3.912 8.054 -13.641 1.00 98.12 225 GLY A O 1
ATOM 1775 N N . GLN A 1 226 ? 5.033 8.378 -11.732 1.00 98.12 226 GLN A N 1
ATOM 1776 C CA . GLN A 1 226 ? 6.168 9.057 -12.374 1.00 98.12 226 GLN A CA 1
ATOM 1777 C C . GLN A 1 226 ? 6.913 8.128 -13.333 1.00 98.12 226 GLN A C 1
ATOM 1779 O O . GLN A 1 226 ? 7.134 8.505 -14.480 1.00 98.12 226 GLN A O 1
ATOM 1784 N N . LEU A 1 227 ? 7.232 6.910 -12.892 1.00 98.00 227 LEU A N 1
ATOM 1785 C CA . LEU A 1 227 ? 7.879 5.888 -13.712 1.00 98.00 227 LEU A CA 1
ATOM 1786 C C . LEU A 1 227 ? 7.026 5.558 -14.947 1.00 98.00 227 LEU A C 1
ATOM 1788 O O . LEU A 1 227 ? 7.536 5.580 -16.067 1.00 98.00 227 LEU A O 1
ATOM 1792 N N . ALA A 1 228 ? 5.720 5.347 -14.761 1.00 97.81 228 ALA A N 1
ATOM 1793 C CA . ALA A 1 228 ? 4.779 5.088 -15.845 1.00 97.81 228 ALA A CA 1
ATOM 1794 C C . ALA A 1 228 ? 4.700 6.252 -16.846 1.00 97.81 228 ALA A C 1
ATOM 1796 O O . ALA A 1 228 ? 4.600 6.010 -18.038 1.00 97.81 228 ALA A O 1
ATOM 1797 N N . ILE A 1 229 ? 4.772 7.513 -16.418 1.00 97.88 229 ILE A N 1
ATOM 1798 C CA . ILE A 1 229 ? 4.730 8.666 -17.337 1.00 97.88 229 ILE A CA 1
ATOM 1799 C C . ILE A 1 229 ? 6.074 8.881 -18.043 1.00 97.88 229 ILE A C 1
ATOM 1801 O O . ILE A 1 229 ? 6.115 9.218 -19.227 1.00 97.88 229 ILE A O 1
ATOM 1805 N N . GLU A 1 230 ? 7.184 8.755 -17.318 1.00 98.12 230 GLU A N 1
ATOM 1806 C CA . GLU A 1 230 ? 8.520 9.038 -17.841 1.00 98.12 230 GLU A CA 1
ATOM 1807 C C . GLU A 1 230 ? 8.999 7.965 -18.815 1.00 98.12 230 GLU A C 1
ATOM 1809 O O . GLU A 1 230 ? 9.677 8.311 -19.783 1.00 98.12 230 GLU A O 1
ATOM 1814 N N . ILE A 1 231 ? 8.602 6.702 -18.628 1.00 98.00 231 ILE A N 1
ATOM 1815 C CA . ILE A 1 231 ? 9.011 5.631 -19.537 1.00 98.00 231 ILE A CA 1
ATOM 1816 C C . ILE A 1 231 ? 8.439 5.801 -20.946 1.00 98.00 231 ILE A C 1
ATOM 1818 O O . ILE A 1 231 ? 9.147 5.588 -21.922 1.00 98.00 231 ILE A O 1
ATOM 1822 N N . TRP A 1 232 ? 7.208 6.301 -21.083 1.00 98.06 232 TRP A N 1
ATOM 1823 C CA . TRP A 1 232 ? 6.615 6.579 -22.397 1.00 98.06 232 TRP A CA 1
ATOM 1824 C C . TRP A 1 232 ? 7.305 7.715 -23.161 1.00 98.06 232 TRP A C 1
ATOM 1826 O O . TRP A 1 232 ? 7.066 7.880 -24.355 1.00 98.06 232 TRP A O 1
ATOM 1836 N N . LYS A 1 233 ? 8.173 8.490 -22.500 1.00 97.88 233 LYS A N 1
ATOM 1837 C CA . LYS A 1 233 ? 9.037 9.484 -23.154 1.00 97.88 233 LYS A CA 1
ATOM 1838 C C . LYS A 1 233 ? 10.339 8.870 -23.674 1.00 97.88 233 LYS A C 1
ATOM 1840 O O . LYS A 1 233 ? 11.048 9.531 -24.427 1.00 97.88 233 LYS A O 1
ATOM 1845 N N . GLN A 1 234 ? 10.664 7.645 -23.258 1.00 98.06 234 GLN A N 1
ATOM 1846 C CA . GLN A 1 234 ? 11.867 6.933 -23.667 1.00 98.06 234 GLN A CA 1
ATOM 1847 C C . GLN A 1 234 ? 11.617 6.132 -24.943 1.00 98.06 234 GLN A C 1
ATOM 1849 O O . GLN A 1 234 ? 10.555 5.535 -25.141 1.00 98.06 234 GLN A O 1
ATOM 1854 N N . ASN A 1 235 ? 12.631 6.097 -25.804 1.00 98.25 235 ASN A N 1
ATOM 1855 C CA . ASN A 1 235 ? 12.630 5.238 -26.980 1.00 98.25 235 ASN A CA 1
ATOM 1856 C C . ASN A 1 235 ? 13.033 3.812 -26.595 1.00 98.25 235 ASN A C 1
ATOM 1858 O O . ASN A 1 235 ? 13.824 3.601 -25.677 1.00 98.25 235 ASN A O 1
ATOM 1862 N N . CYS A 1 236 ? 12.539 2.834 -27.348 1.00 98.19 236 CYS A N 1
ATOM 1863 C CA . CYS A 1 236 ? 12.940 1.446 -27.169 1.00 98.19 236 CYS A CA 1
ATOM 1864 C C . CYS A 1 236 ? 14.435 1.255 -27.442 1.00 98.19 236 CYS A C 1
ATOM 1866 O O . CYS A 1 236 ? 14.984 1.806 -28.405 1.00 98.19 236 CYS A O 1
ATOM 1868 N N . ILE A 1 237 ? 15.072 0.427 -26.619 1.00 98.12 237 ILE A N 1
ATOM 1869 C CA . ILE A 1 237 ? 16.453 -0.001 -26.830 1.00 98.12 237 ILE A CA 1
ATOM 1870 C C . ILE A 1 237 ? 16.468 -0.900 -28.070 1.00 98.12 237 ILE A C 1
ATOM 1872 O O . ILE A 1 237 ? 15.661 -1.823 -28.205 1.00 98.12 237 ILE A O 1
ATOM 1876 N N . LYS A 1 238 ? 17.355 -0.596 -29.013 1.00 97.62 238 LYS A N 1
ATOM 1877 C CA . LYS A 1 238 ? 17.531 -1.331 -30.272 1.00 97.62 238 LYS A CA 1
ATOM 1878 C C . LYS A 1 238 ? 18.704 -2.294 -30.190 1.00 97.62 238 LYS A C 1
ATOM 1880 O O . LYS A 1 238 ? 18.645 -3.377 -30.770 1.00 97.62 238 LYS A O 1
ATOM 1885 N N . SER A 1 239 ? 19.760 -1.903 -29.485 1.00 97.44 239 SER A N 1
ATOM 1886 C CA . SER A 1 239 ? 20.970 -2.705 -29.323 1.00 97.44 239 SER A CA 1
ATOM 1887 C C . SER A 1 239 ? 21.636 -2.438 -27.975 1.00 97.44 239 SER A C 1
ATOM 1889 O O . SER A 1 239 ? 21.546 -1.313 -27.487 1.00 97.44 239 SER A O 1
ATOM 1891 N N . PRO A 1 240 ? 22.362 -3.419 -27.408 1.00 96.88 240 PRO A N 1
ATOM 1892 C CA . PRO A 1 240 ? 23.120 -3.212 -26.180 1.00 96.88 240 PRO A CA 1
ATOM 1893 C C . PRO A 1 240 ? 24.125 -2.062 -26.325 1.00 96.88 240 PRO A C 1
ATOM 1895 O O . PRO A 1 240 ? 24.892 -2.028 -27.288 1.00 96.88 240 PRO A O 1
ATOM 1898 N N . GLY A 1 241 ? 24.131 -1.145 -25.363 1.00 96.31 241 GLY A N 1
ATOM 1899 C CA . GLY A 1 241 ? 24.996 0.032 -25.330 1.00 96.31 241 GLY A CA 1
ATOM 1900 C C . GLY A 1 241 ? 24.559 1.174 -26.248 1.00 96.31 241 GLY A C 1
ATOM 1901 O O . GLY A 1 241 ? 25.360 2.076 -26.495 1.00 96.31 241 GLY A O 1
ATOM 1902 N N . ASP A 1 242 ? 23.333 1.150 -26.778 1.00 97.44 242 ASP A N 1
ATOM 1903 C CA . ASP A 1 242 ? 22.805 2.295 -27.518 1.00 97.44 242 ASP A CA 1
ATOM 1904 C C . ASP A 1 242 ? 22.522 3.503 -26.606 1.00 97.44 242 ASP A C 1
ATOM 1906 O O . ASP A 1 242 ? 22.528 3.415 -25.376 1.00 97.44 242 ASP A O 1
ATOM 1910 N N . GLN A 1 243 ? 22.285 4.667 -27.220 1.00 97.75 243 GLN A N 1
ATOM 1911 C CA . GLN A 1 243 ? 22.024 5.899 -26.472 1.00 97.75 243 GLN A CA 1
ATOM 1912 C C . GLN A 1 243 ? 20.777 5.783 -25.581 1.00 97.75 243 GLN A C 1
ATOM 1914 O O . GLN A 1 243 ? 20.767 6.336 -24.488 1.00 97.75 243 GLN A O 1
ATOM 1919 N N . ASN A 1 244 ? 19.760 5.021 -26.000 1.00 97.62 244 ASN A N 1
ATOM 1920 C CA . ASN A 1 244 ? 18.529 4.851 -25.228 1.00 97.62 244 ASN A CA 1
ATOM 1921 C C . ASN A 1 244 ? 18.783 4.050 -23.941 1.00 97.62 244 ASN A C 1
ATOM 1923 O O . ASN A 1 244 ? 18.230 4.380 -22.896 1.00 97.62 244 ASN A O 1
ATOM 1927 N N . GLU A 1 245 ? 19.635 3.022 -23.987 1.00 97.38 245 GLU A N 1
ATOM 1928 C CA . GLU A 1 245 ? 20.053 2.279 -22.795 1.00 97.38 245 GLU A CA 1
ATOM 1929 C C . GLU A 1 245 ? 20.886 3.159 -21.853 1.00 97.38 245 GLU A C 1
ATOM 1931 O O . GLU A 1 245 ? 20.674 3.137 -20.636 1.00 97.38 245 GLU A O 1
ATOM 1936 N N . ILE A 1 246 ? 21.795 3.967 -22.411 1.00 97.50 246 ILE A N 1
ATOM 1937 C CA . ILE A 1 246 ? 22.612 4.922 -21.649 1.00 97.50 246 ILE A CA 1
ATOM 1938 C C . ILE A 1 246 ? 21.726 5.960 -20.946 1.00 97.50 246 ILE A C 1
ATOM 1940 O O . ILE A 1 246 ? 21.967 6.253 -19.776 1.00 97.50 246 ILE A O 1
ATOM 1944 N N . ASP A 1 247 ? 20.693 6.468 -21.620 1.00 97.56 247 ASP A N 1
ATOM 1945 C CA . ASP A 1 247 ? 19.761 7.467 -21.084 1.00 97.56 247 ASP A CA 1
ATOM 1946 C C . ASP A 1 247 ? 18.779 6.865 -20.060 1.00 97.56 247 ASP A C 1
ATOM 1948 O O . ASP A 1 247 ? 18.428 7.514 -19.072 1.00 97.56 247 ASP A O 1
ATOM 1952 N N . LEU A 1 248 ? 18.368 5.605 -20.245 1.00 97.12 248 LEU A N 1
ATOM 1953 C CA . LEU A 1 248 ? 17.470 4.900 -19.325 1.00 97.12 248 LEU A CA 1
ATOM 1954 C C . LEU A 1 248 ? 18.155 4.555 -17.995 1.00 97.12 248 LEU A C 1
ATOM 1956 O O . LEU A 1 248 ? 17.526 4.602 -16.936 1.00 97.12 248 LEU A O 1
ATOM 1960 N N . LYS A 1 249 ? 19.446 4.214 -18.027 1.00 97.88 249 LYS A N 1
ATOM 1961 C CA . LYS A 1 249 ? 20.211 3.804 -16.842 1.00 97.88 249 LYS A CA 1
ATOM 1962 C C . LYS A 1 249 ? 20.130 4.792 -15.659 1.00 97.88 249 LYS A C 1
ATOM 1964 O O . LYS A 1 249 ? 19.755 4.347 -14.572 1.00 97.88 249 LYS A O 1
ATOM 1969 N N . PRO A 1 250 ? 20.423 6.100 -15.804 1.00 98.06 250 PRO A N 1
ATOM 1970 C CA . PRO A 1 250 ? 20.332 7.044 -14.689 1.00 98.06 250 PRO A CA 1
ATOM 1971 C C . PRO A 1 250 ? 18.897 7.225 -14.168 1.00 98.06 250 PRO A C 1
ATOM 1973 O O . PRO A 1 250 ? 18.715 7.471 -12.974 1.00 98.06 250 PRO A O 1
ATOM 1976 N N . LEU A 1 251 ? 17.873 7.070 -15.019 1.00 98.00 251 LEU A N 1
ATOM 1977 C CA . LEU A 1 251 ? 16.471 7.094 -14.583 1.00 98.00 251 LEU A CA 1
ATOM 1978 C C . LEU A 1 251 ? 16.158 5.893 -13.686 1.00 98.00 251 LEU A C 1
ATOM 1980 O O . LEU A 1 251 ? 15.613 6.066 -12.595 1.00 98.00 251 LEU A O 1
ATOM 1984 N N . LEU A 1 252 ? 16.574 4.691 -14.101 1.00 98.06 252 LEU A N 1
ATOM 1985 C CA . LEU A 1 252 ? 16.405 3.465 -13.317 1.00 98.06 252 LEU A CA 1
ATOM 1986 C C . LEU A 1 252 ? 17.130 3.534 -11.974 1.00 98.06 252 LEU A C 1
ATOM 1988 O O . LEU A 1 252 ? 16.555 3.152 -10.954 1.00 98.06 252 LEU A O 1
ATOM 1992 N N . GLU A 1 253 ? 18.363 4.040 -11.951 1.00 98.06 253 GLU A N 1
ATOM 1993 C CA . GLU A 1 253 ? 19.114 4.252 -10.710 1.00 98.06 253 GLU A CA 1
ATOM 1994 C C . GLU A 1 253 ? 18.393 5.253 -9.792 1.00 98.06 253 GLU A C 1
ATOM 1996 O O . GLU A 1 253 ? 18.253 5.010 -8.591 1.00 98.06 253 GLU A O 1
ATOM 2001 N N . GLY A 1 254 ? 17.859 6.341 -10.356 1.00 98.12 254 GLY A N 1
ATOM 2002 C CA . GLY A 1 254 ? 17.083 7.340 -9.625 1.00 98.12 254 GLY A CA 1
ATOM 2003 C C . GLY A 1 254 ? 15.795 6.784 -9.011 1.00 98.12 254 GLY A C 1
ATOM 2004 O O . GLY A 1 254 ? 15.527 7.017 -7.829 1.00 98.12 254 GLY A O 1
ATOM 2005 N N . TRP A 1 255 ? 15.001 6.031 -9.777 1.00 98.38 255 TRP A N 1
ATOM 2006 C CA . TRP A 1 255 ? 13.768 5.418 -9.274 1.00 98.38 255 TRP A CA 1
ATOM 2007 C C . TRP A 1 255 ? 14.047 4.298 -8.271 1.00 98.38 255 TRP A C 1
ATOM 2009 O O . TRP A 1 255 ? 13.383 4.245 -7.238 1.00 98.38 255 TRP A O 1
ATOM 2019 N N . SER A 1 256 ? 15.057 3.459 -8.520 1.00 98.31 256 SER A N 1
ATOM 2020 C CA . SER A 1 256 ? 15.459 2.389 -7.595 1.00 98.31 256 SER A CA 1
ATOM 2021 C C . SER A 1 256 ? 15.921 2.961 -6.258 1.00 98.31 256 SER A C 1
ATOM 2023 O O . SER A 1 256 ? 15.513 2.482 -5.203 1.00 98.31 256 SER A O 1
ATOM 2025 N N . LYS A 1 257 ? 16.709 4.044 -6.284 1.00 98.25 257 LYS A N 1
ATOM 2026 C CA . LYS A 1 257 ? 17.110 4.753 -5.066 1.00 98.25 257 LYS A CA 1
ATOM 2027 C C . LYS A 1 257 ? 15.898 5.277 -4.295 1.00 98.25 257 LYS A C 1
ATOM 2029 O O . LYS A 1 257 ? 15.780 5.004 -3.108 1.00 98.25 257 LYS A O 1
ATOM 2034 N N . ARG A 1 258 ? 14.967 5.968 -4.966 1.00 98.19 258 ARG A N 1
ATOM 2035 C CA . ARG A 1 258 ? 13.735 6.470 -4.324 1.00 98.19 258 ARG A CA 1
ATOM 2036 C C . ARG A 1 258 ? 12.887 5.345 -3.740 1.00 98.19 258 ARG A C 1
ATOM 2038 O O . ARG A 1 258 ? 12.311 5.518 -2.673 1.00 98.19 258 ARG A O 1
ATOM 2045 N N . TYR A 1 259 ? 12.803 4.211 -4.427 1.00 98.12 259 TYR A N 1
ATOM 2046 C CA . TYR A 1 259 ? 12.100 3.035 -3.929 1.00 98.12 259 TYR A CA 1
ATOM 2047 C C . TYR A 1 259 ? 12.721 2.526 -2.619 1.00 98.12 259 TYR A C 1
ATOM 2049 O O . TYR A 1 259 ? 12.010 2.389 -1.625 1.00 98.12 259 TYR A O 1
ATOM 2057 N N . ILE A 1 260 ? 14.046 2.351 -2.582 1.00 97.69 260 ILE A N 1
ATOM 2058 C CA . ILE A 1 260 ? 14.779 1.939 -1.373 1.00 97.69 260 ILE A CA 1
ATOM 2059 C C . ILE A 1 260 ? 14.614 2.974 -0.247 1.00 97.69 260 ILE A C 1
ATOM 2061 O O . ILE A 1 260 ? 14.389 2.606 0.907 1.00 97.69 260 ILE A O 1
ATOM 2065 N N . ASP A 1 261 ? 14.665 4.270 -0.562 1.00 96.94 261 ASP A N 1
ATOM 2066 C CA . ASP A 1 261 ? 14.439 5.343 0.414 1.00 96.94 261 ASP A CA 1
ATOM 2067 C C . ASP A 1 261 ? 13.021 5.256 1.018 1.00 96.94 261 ASP A C 1
ATOM 2069 O O . ASP A 1 261 ? 12.842 5.378 2.229 1.00 96.94 261 ASP A O 1
ATOM 2073 N N . ILE A 1 262 ? 11.995 4.971 0.207 1.00 96.25 262 ILE A N 1
ATOM 2074 C CA . ILE A 1 262 ? 10.623 4.776 0.701 1.00 96.25 262 ILE A CA 1
ATOM 2075 C C . ILE A 1 262 ? 10.529 3.525 1.586 1.00 96.25 262 ILE A C 1
ATOM 2077 O O . ILE A 1 262 ? 9.905 3.581 2.649 1.00 96.25 262 ILE A O 1
ATOM 2081 N N . GLU A 1 263 ? 11.154 2.412 1.191 1.00 95.19 263 GLU A N 1
ATOM 2082 C CA . GLU A 1 263 ? 11.149 1.181 1.988 1.00 95.19 263 GLU A CA 1
ATOM 2083 C C . GLU A 1 263 ? 11.849 1.370 3.338 1.00 95.19 263 GLU A C 1
ATOM 2085 O O . GLU A 1 263 ? 11.307 0.998 4.381 1.00 95.19 263 GLU A O 1
ATOM 2090 N N . THR A 1 264 ? 13.019 2.005 3.352 1.00 95.06 264 THR A N 1
ATOM 2091 C CA . THR A 1 264 ? 13.783 2.256 4.583 1.00 95.06 264 THR A CA 1
ATOM 2092 C C . THR A 1 264 ? 13.033 3.178 5.550 1.00 95.06 264 THR A C 1
ATOM 2094 O O . THR A 1 264 ? 12.932 2.866 6.743 1.00 95.06 264 THR A O 1
ATOM 2097 N N . LEU A 1 265 ? 12.414 4.255 5.051 1.00 92.88 265 LEU A N 1
ATOM 2098 C CA . LEU A 1 265 ? 11.560 5.140 5.854 1.00 92.88 265 LEU A CA 1
ATOM 2099 C C . LEU A 1 265 ? 10.331 4.406 6.408 1.00 92.88 265 LEU A C 1
ATOM 2101 O O . LEU A 1 265 ? 9.947 4.613 7.563 1.00 92.88 265 LEU A O 1
ATOM 2105 N N . SER A 1 266 ? 9.738 3.517 5.607 1.00 91.69 266 SER A N 1
ATOM 2106 C CA . SER A 1 266 ? 8.583 2.721 6.024 1.00 91.69 266 SER A CA 1
ATOM 2107 C C . SER A 1 266 ? 8.928 1.676 7.086 1.00 91.69 266 SER A C 1
ATOM 2109 O O . SER A 1 266 ? 8.116 1.433 7.966 1.00 91.69 266 SER A O 1
ATOM 2111 N N . ASN A 1 267 ? 10.136 1.108 7.077 1.00 89.12 267 ASN A N 1
ATOM 2112 C CA . ASN A 1 267 ? 10.534 0.087 8.051 1.00 89.12 267 ASN A CA 1
ATOM 2113 C C . ASN A 1 267 ? 10.991 0.681 9.392 1.00 89.12 267 ASN A C 1
ATOM 2115 O O . ASN A 1 267 ? 10.783 0.074 10.439 1.00 89.12 267 ASN A O 1
ATOM 2119 N N . THR A 1 268 ? 11.577 1.882 9.383 1.00 87.31 268 THR A N 1
ATOM 2120 C CA . THR A 1 268 ? 12.121 2.526 10.597 1.00 87.31 268 THR A CA 1
ATOM 2121 C C . THR A 1 268 ? 11.034 2.843 11.632 1.00 87.31 268 THR A C 1
ATOM 2123 O O . THR A 1 268 ? 11.280 2.818 12.837 1.00 87.31 268 THR A O 1
ATOM 2126 N N . SER A 1 269 ? 9.812 3.101 11.170 1.00 74.62 269 SER A N 1
ATOM 2127 C CA . SER A 1 269 ? 8.703 3.525 12.028 1.00 74.62 269 SER A CA 1
ATOM 2128 C C . SER A 1 269 ? 8.130 2.374 12.879 1.00 74.62 269 SER A C 1
ATOM 2130 O O . SER A 1 269 ? 7.682 2.619 13.996 1.00 74.62 269 SER A O 1
ATOM 2132 N N . ASN A 1 270 ? 8.264 1.115 12.436 1.00 67.94 270 ASN A N 1
ATOM 2133 C CA . ASN A 1 270 ? 7.816 -0.065 13.196 1.00 67.94 270 ASN A CA 1
ATOM 2134 C C . ASN A 1 270 ? 8.715 -0.368 14.408 1.00 67.94 270 ASN A C 1
ATOM 2136 O O . ASN A 1 270 ? 8.252 -0.874 15.428 1.00 67.94 270 ASN A O 1
ATOM 2140 N N . THR A 1 271 ? 10.009 -0.050 14.323 1.00 69.06 271 THR A N 1
ATOM 2141 C CA . THR A 1 271 ? 10.982 -0.359 15.386 1.00 69.06 271 THR A CA 1
ATOM 2142 C C . THR A 1 271 ? 10.894 0.621 16.561 1.00 69.06 271 THR A C 1
ATOM 2144 O O . THR A 1 271 ? 11.187 0.263 17.703 1.00 69.06 271 THR A O 1
ATOM 2147 N N . ALA A 1 272 ? 10.450 1.856 16.306 1.00 63.28 272 ALA A N 1
ATOM 2148 C CA . ALA A 1 272 ? 10.334 2.891 17.331 1.00 63.28 272 ALA A CA 1
ATOM 2149 C C . ALA A 1 272 ? 9.236 2.588 18.371 1.00 63.28 272 ALA A C 1
ATOM 2151 O O . ALA A 1 272 ? 9.395 2.933 19.539 1.00 63.28 272 ALA A O 1
ATOM 2152 N N . ALA A 1 273 ? 8.162 1.890 17.983 1.00 61.81 273 ALA A N 1
ATOM 2153 C CA . ALA A 1 273 ? 7.063 1.543 18.889 1.00 61.81 273 ALA A CA 1
ATOM 2154 C C . ALA A 1 273 ? 7.422 0.431 19.900 1.00 61.81 273 ALA A C 1
ATOM 2156 O O . ALA A 1 273 ? 6.849 0.373 20.985 1.00 61.81 273 ALA A O 1
ATOM 2157 N N . ALA A 1 274 ? 8.401 -0.426 19.588 1.00 58.91 274 ALA A N 1
ATOM 2158 C CA . ALA A 1 274 ? 8.767 -1.571 20.429 1.00 58.91 274 ALA A CA 1
ATOM 2159 C C . ALA A 1 274 ? 9.759 -1.235 21.561 1.00 58.91 274 ALA A C 1
ATOM 2161 O O . ALA A 1 274 ? 9.951 -2.041 22.471 1.00 58.91 274 ALA A O 1
ATOM 2162 N N . THR A 1 275 ? 10.387 -0.054 21.537 1.00 55.59 275 THR A N 1
ATOM 2163 C CA . THR A 1 275 ? 11.486 0.291 22.455 1.00 55.59 275 THR A CA 1
ATOM 2164 C C . THR A 1 275 ? 11.065 1.360 23.462 1.00 55.59 275 THR A C 1
ATOM 2166 O O . THR A 1 275 ? 11.666 2.427 23.542 1.00 55.59 275 THR A O 1
ATOM 2169 N N . THR A 1 276 ? 10.044 1.068 24.274 1.00 51.88 276 THR A N 1
ATOM 2170 C CA . THR A 1 276 ? 9.799 1.817 25.520 1.00 51.88 276 THR A CA 1
ATOM 2171 C C . THR A 1 276 ? 10.097 0.916 26.722 1.00 51.88 276 THR A C 1
ATOM 2173 O O . THR A 1 276 ? 9.181 0.298 27.266 1.00 51.88 276 THR A O 1
ATOM 2176 N N . PRO A 1 277 ? 11.362 0.799 27.170 1.00 52.44 277 PRO A N 1
ATOM 2177 C CA . PRO A 1 277 ? 11.666 0.222 28.465 1.00 52.44 277 PRO A CA 1
ATOM 2178 C C . PRO A 1 277 ? 11.387 1.290 29.522 1.00 52.44 277 PRO A C 1
ATOM 2180 O O . PRO A 1 277 ? 12.164 2.222 29.729 1.00 52.44 277 PRO A O 1
ATOM 2183 N N . GLY A 1 278 ? 10.253 1.146 30.203 1.00 57.78 278 GLY A N 1
ATOM 2184 C CA . GLY A 1 278 ? 10.049 1.746 31.512 1.00 57.78 278 GLY A CA 1
ATOM 2185 C C . GLY A 1 278 ? 10.988 1.087 32.518 1.00 57.78 278 GLY A C 1
ATOM 2186 O O . GLY A 1 278 ? 10.580 0.206 33.266 1.00 57.78 278 GLY A O 1
ATOM 2187 N N . THR A 1 279 ? 12.250 1.499 32.533 1.00 52.25 279 THR A N 1
ATOM 2188 C CA . THR A 1 279 ? 13.159 1.241 33.649 1.00 52.25 279 THR A CA 1
ATOM 2189 C C . THR A 1 279 ? 13.610 2.593 34.164 1.00 52.25 279 THR A C 1
ATOM 2191 O O . THR A 1 279 ? 14.568 3.196 33.693 1.00 52.25 279 THR A O 1
ATOM 2194 N N . SER A 1 280 ? 12.831 3.101 35.116 1.00 54.78 280 SER A N 1
ATOM 2195 C CA . SER A 1 280 ? 13.246 4.157 36.025 1.00 54.78 280 SER A CA 1
ATOM 2196 C C . SER A 1 280 ? 14.382 3.615 36.894 1.00 54.78 280 SER A C 1
ATOM 2198 O O . SER A 1 280 ? 14.151 3.185 38.022 1.00 54.78 280 SER A O 1
ATOM 2200 N N . ASP A 1 281 ? 15.604 3.604 36.364 1.00 55.53 281 ASP A N 1
ATOM 2201 C CA . ASP A 1 281 ? 16.789 3.423 37.193 1.00 55.53 281 ASP A CA 1
ATOM 2202 C C . ASP A 1 281 ? 16.983 4.695 38.018 1.00 55.53 281 ASP A C 1
ATOM 2204 O O . ASP A 1 281 ? 17.500 5.723 37.574 1.00 55.53 281 ASP A O 1
ATOM 2208 N N . ASN A 1 282 ? 16.501 4.610 39.256 1.00 57.38 282 ASN A N 1
ATOM 2209 C CA . ASN A 1 282 ? 16.868 5.484 40.355 1.00 57.38 282 ASN A CA 1
ATOM 2210 C C . ASN A 1 282 ? 18.390 5.402 40.560 1.00 57.38 282 ASN A C 1
ATOM 2212 O O . ASN A 1 282 ? 18.882 4.617 41.368 1.00 57.38 282 ASN A O 1
ATOM 2216 N N . SER A 1 283 ? 19.144 6.260 39.870 1.00 59.66 283 SER A N 1
ATOM 2217 C CA . SER A 1 283 ? 20.528 6.586 40.222 1.00 59.66 283 SER A CA 1
ATOM 2218 C C . SER A 1 283 ? 20.534 7.433 41.500 1.00 59.66 283 SER A C 1
ATOM 2220 O O . SER A 1 283 ? 20.718 8.649 41.477 1.00 59.66 283 SER A O 1
ATOM 2222 N N . SER A 1 284 ? 20.301 6.767 42.628 1.00 66.38 284 SER A N 1
ATOM 2223 C CA . SER A 1 284 ? 20.604 7.245 43.974 1.00 66.38 284 SER A CA 1
ATOM 2224 C C . SER A 1 284 ? 21.764 6.422 44.531 1.00 66.38 284 SER A C 1
ATOM 2226 O O . SER A 1 284 ? 21.536 5.493 45.294 1.00 66.38 284 SER A O 1
ATOM 2228 N N . ASP A 1 285 ? 23.003 6.752 44.165 1.00 61.00 285 ASP A N 1
ATOM 2229 C CA . ASP A 1 285 ? 24.178 6.401 44.979 1.00 61.00 285 ASP A CA 1
ATOM 2230 C C . ASP A 1 285 ? 25.297 7.417 44.673 1.00 61.00 285 ASP A C 1
ATOM 2232 O O . ASP A 1 285 ? 25.866 7.444 43.588 1.00 61.00 285 ASP A O 1
ATOM 2236 N N . LYS A 1 286 ? 25.387 8.524 45.415 1.00 61.62 286 LYS A N 1
ATOM 2237 C CA . LYS A 1 286 ? 26.041 8.676 46.727 1.00 61.62 286 LYS A CA 1
ATOM 2238 C C . LYS A 1 286 ? 27.568 8.555 46.634 1.00 61.62 286 LYS A C 1
ATOM 2240 O O . LYS A 1 286 ? 28.151 7.486 46.708 1.00 61.62 286 LYS A O 1
ATOM 2245 N N . SER A 1 287 ? 28.191 9.731 46.572 1.00 64.31 287 SER A N 1
ATOM 2246 C CA . SER A 1 287 ? 29.306 10.141 47.431 1.00 64.31 287 SER A CA 1
ATOM 2247 C C . SER A 1 287 ? 30.384 9.084 47.726 1.00 64.31 287 SER A C 1
ATOM 2249 O O . SER A 1 287 ? 30.235 8.273 48.642 1.00 64.31 287 SER A O 1
ATOM 2251 N N . ARG A 1 288 ? 31.552 9.197 47.079 1.00 56.56 288 ARG A N 1
ATOM 2252 C CA . ARG A 1 288 ? 32.802 8.794 47.733 1.00 56.56 288 ARG A CA 1
ATOM 2253 C C . ARG A 1 288 ? 33.963 9.731 47.409 1.00 56.56 288 ARG A C 1
ATOM 2255 O O . ARG A 1 288 ? 34.417 9.856 46.280 1.00 56.56 288 ARG A O 1
ATOM 2262 N N . VAL A 1 289 ? 34.338 10.396 48.493 1.00 66.69 289 VAL A N 1
ATOM 2263 C CA . VAL A 1 289 ? 35.506 11.212 48.818 1.00 66.69 289 VAL A CA 1
ATOM 2264 C C . VAL A 1 289 ? 36.832 10.639 48.292 1.00 66.69 289 VAL A C 1
ATOM 2266 O O . VAL A 1 289 ? 36.994 9.425 48.194 1.00 66.69 289 VAL A O 1
ATOM 2269 N N . ALA A 1 290 ? 37.742 11.581 48.022 1.00 57.59 290 ALA A N 1
ATOM 2270 C CA . ALA A 1 290 ? 39.163 11.490 47.672 1.00 57.59 290 ALA A CA 1
ATOM 2271 C C . ALA A 1 290 ? 40.010 10.549 48.572 1.00 57.59 290 ALA A C 1
ATOM 2273 O O . ALA A 1 290 ? 39.511 10.035 49.579 1.00 57.59 290 ALA A O 1
ATOM 2274 N N . PRO A 1 291 ? 41.283 10.296 48.221 1.00 67.06 291 PRO A N 1
ATOM 2275 C CA . PRO A 1 291 ? 42.350 11.298 48.373 1.00 67.06 291 PRO A CA 1
ATOM 2276 C C . PRO A 1 291 ? 43.081 11.673 47.078 1.00 67.06 291 PRO A C 1
ATOM 2278 O O . PRO A 1 291 ? 43.271 10.790 46.214 1.00 67.06 291 PRO A O 1
#

Secondary structure (DSSP, 8-state):
-THHHHHHHHHHHHHHHHH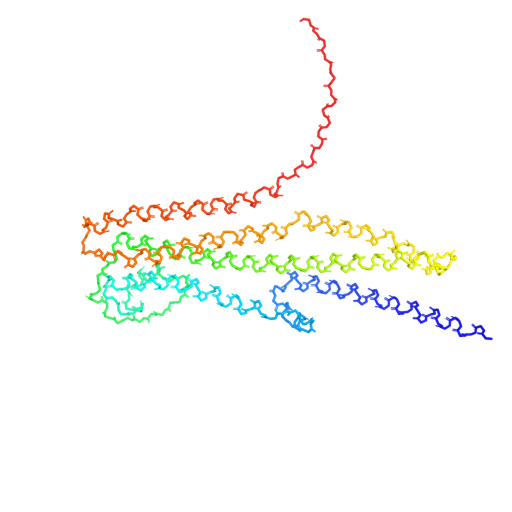HHHHHHHHHHHHHHHHH-TTTHHHHHHHTT--THHHHHHHHHHHHHHHHHHHHHHHHHHHHT-SSGGGS-HHHHHHH-SS----------TTPPPPPHHHHHHHHHHHHHHHHHHHHHHHHHHHHHHHHHHHHHHHHHHHHHHHHHHHHHSGGGSSSSHHHHHHHHHHHHHHHHHHHHHHHHHHH-HHHHHHHHHHHHHHHHHHHHHHHHHHTTSPPP-STT-HHHHHHHHHHHHHHHHHHHHHHHHHHHHHHTT-----------------